Protein AF-A0A3D3P0M6-F1 (afdb_monomer)

Sequence (322 aa):
GTPGLEESIGSYTEEYLEEKTPKQLKDHYYSFPGIDSRDMATRALLRIAIIGVFEEVIESSDPEKEASQIRDGKAMIETLFQELQRDFKPKDLSNFILVRVGDFIRKTTQPQAAEVYYKEALSRSDQSHMFAAIFGLADVYAKGTSTQKSEAIKLLKRVSDDSDDSGEREEALYLTASIHADNNAYDAAIATAKEYLETDGFRRYAVPCRMLLAASHDKAGRVDDALTAYQQVWISSMGTIRFSSPAMKRWMEILWKRGGTTKGKSDQQYAYEGGYKYLKMTSQAVKKATTNEKEMWDEVFQLTESYEANSDIAKVVEPEEE

Solvent-accessible surface area (backbone atoms only — not comparable to full-atom values): 17195 Å² total; per-residue (Å²): 133,62,68,72,57,57,54,51,52,50,57,52,50,56,62,52,49,76,83,42,51,74,70,55,50,45,60,46,60,78,63,43,83,90,65,58,92,82,44,50,47,64,55,50,49,50,53,51,52,49,39,50,54,36,51,50,54,41,72,73,45,52,73,88,82,36,49,66,60,42,50,52,29,51,53,49,40,52,50,51,53,51,46,50,63,73,76,46,56,70,92,49,48,50,42,66,54,22,36,54,52,19,58,54,33,49,72,49,98,55,28,71,71,16,46,64,25,22,51,55,36,65,71,46,87,64,64,65,60,37,65,61,20,40,54,53,40,25,59,48,18,56,76,51,52,74,68,37,34,54,49,21,42,54,47,29,48,48,36,51,75,71,49,89,48,66,68,57,27,47,51,26,44,53,50,40,17,49,46,25,44,77,66,70,36,25,69,57,11,35,53,38,22,47,52,48,70,70,38,84,92,56,58,95,53,46,67,61,30,41,50,50,29,14,53,22,28,44,76,66,68,36,58,69,60,14,43,54,33,18,48,50,39,25,69,78,30,50,84,44,45,81,54,14,25,58,24,44,42,52,36,29,52,51,31,44,72,64,59,50,74,48,98,92,34,45,15,47,50,49,23,32,55,47,40,51,51,49,53,65,75,28,57,72,47,50,76,75,44,53,72,70,30,36,53,43,43,48,52,33,50,53,51,27,54,59,44,52,71,37,89,91,36,84,71,87,78,79,77,82,87,127

pLDDT: mean 94.46, std 7.46, range [34.44, 98.75]

Secondary structure (DSSP, 8-state):
--HHHHHHHHHHHHHHHTTS-HHHHHHHHHT-TT--TT-HHHHHHHHHHHHHHHHHHHHHS-TTT-HHHHHHHHHHHHHHHHHHHHH--GGGS-HHHHHHHHHHHTTSS-GGGGHHHHHHHHTSS--TTHHHHHHHHHHHHHTS-HHHHHHHHHHHHHHHHH---HHHHHHHHHHHHHHHHHTT-HHHHHHHHHHHHHSTT--TTHHHHHHHHHHHHHHTT-HHHHHHHHHHHHHHTTT-HHHHHHHHHHHHHHHHHH--EETTEEHHHHHHHHHHHHHHHHTTTGGGS-HHHHHHHHHHHHHHHHHHTSTTSPPP-PPP--

Foldseek 3Di:
DPVVLLVVLLVVLVVCVVPDDLVVLVVCLCCPPPDDPPLLASSLSSLVSSLVVLVVQLVPDDCVPCVVSNVVSVVSNVVSLVCCVVPDDLLSYALVSLLVSLVVCCPDPRNLVSQRSLVSSCVDPPCVCVLSSLVSQLSSLLPHDPVSLVVNLVSLVCQLVPPPDPVSVLVSLLSNLVSCVSVLVLVSNLVSLVVQCPDPPRDPCVLVSLQSNLVSCVSVVVLVSNLVSLVCNLVVPLLPLVRNLVSLLVSLVSLCVVQPDDPRHTSLQVSLVSLVVSCVVNVVSLVPDDPVSVVSNVSSVVVSVVSCPDPVYDDDDDDPDD

Structure (mmCIF, N/CA/C/O backbone):
data_AF-A0A3D3P0M6-F1
#
_entry.id   AF-A0A3D3P0M6-F1
#
loop_
_atom_site.group_PDB
_atom_site.id
_atom_site.type_symbol
_atom_site.label_atom_id
_atom_site.label_alt_id
_atom_site.label_comp_id
_atom_site.label_asym_id
_atom_site.label_entity_id
_atom_site.label_seq_id
_atom_site.pdbx_PDB_ins_code
_atom_site.Cartn_x
_atom_site.Cartn_y
_atom_site.Cartn_z
_atom_site.occupancy
_atom_site.B_iso_or_equiv
_atom_site.auth_seq_id
_atom_site.auth_comp_id
_atom_site.auth_asym_id
_atom_site.auth_atom_id
_atom_site.pdbx_PDB_model_num
ATOM 1 N N . GLY A 1 1 ? 16.496 -13.522 -18.827 1.00 50.09 1 GLY A N 1
ATOM 2 C CA . GLY A 1 1 ? 17.200 -12.259 -19.178 1.00 50.09 1 GLY A CA 1
ATOM 3 C C . GLY A 1 1 ? 18.610 -12.527 -19.696 1.00 50.09 1 GLY A C 1
ATOM 4 O O . GLY A 1 1 ? 19.001 -13.687 -19.759 1.00 50.09 1 GLY A O 1
ATOM 5 N N . THR A 1 2 ? 19.372 -11.485 -20.046 1.00 59.12 2 THR A N 1
ATOM 6 C CA . THR A 1 2 ? 20.814 -11.545 -20.394 1.00 59.12 2 THR A CA 1
ATOM 7 C C . THR A 1 2 ? 21.630 -10.732 -19.376 1.00 59.12 2 THR A C 1
ATOM 9 O O . THR A 1 2 ? 22.046 -9.621 -19.701 1.00 59.12 2 THR A O 1
ATOM 12 N N . PRO A 1 3 ? 21.860 -11.245 -18.149 1.00 60.34 3 PRO A N 1
ATOM 13 C CA . PRO A 1 3 ? 22.430 -10.463 -17.043 1.00 60.34 3 PRO A CA 1
ATOM 14 C C . PRO A 1 3 ? 23.763 -9.772 -17.370 1.00 60.34 3 PRO A C 1
ATOM 16 O O . PRO A 1 3 ? 23.955 -8.613 -17.027 1.00 60.34 3 PRO A O 1
ATOM 19 N N . GLY A 1 4 ? 24.648 -10.431 -18.128 1.00 72.44 4 GLY A N 1
ATOM 20 C CA . GLY A 1 4 ? 25.935 -9.837 -18.517 1.00 72.44 4 GLY A CA 1
ATOM 21 C C . GLY A 1 4 ? 25.820 -8.631 -19.460 1.00 72.44 4 GLY A C 1
ATOM 22 O O . GLY A 1 4 ? 26.711 -7.787 -19.488 1.00 72.44 4 GLY A O 1
ATOM 23 N N . LEU A 1 5 ? 24.724 -8.518 -20.220 1.00 78.38 5 LEU A N 1
ATOM 24 C CA . LEU A 1 5 ? 24.473 -7.351 -21.070 1.00 78.38 5 LEU A CA 1
ATOM 25 C C . LEU A 1 5 ? 23.983 -6.157 -20.243 1.00 78.38 5 LEU A C 1
ATOM 27 O O . LEU A 1 5 ? 24.392 -5.033 -20.508 1.00 78.38 5 LEU A O 1
ATOM 31 N N . GLU A 1 6 ? 23.132 -6.398 -19.244 1.00 76.81 6 GLU A N 1
ATOM 32 C CA . GLU A 1 6 ? 22.632 -5.354 -18.339 1.00 76.81 6 GLU A CA 1
ATOM 33 C C . GLU A 1 6 ? 23.780 -4.732 -17.534 1.00 76.81 6 GLU A C 1
ATOM 35 O O . GLU A 1 6 ? 23.908 -3.510 -17.506 1.00 76.81 6 GLU A O 1
ATOM 40 N N . GLU A 1 7 ? 24.666 -5.564 -16.980 1.00 80.38 7 GLU A N 1
ATOM 41 C CA . GLU A 1 7 ? 25.868 -5.117 -16.264 1.00 80.38 7 GLU A CA 1
ATOM 42 C C . GLU A 1 7 ? 26.803 -4.299 -17.169 1.00 80.38 7 GLU A C 1
ATOM 44 O O . GLU A 1 7 ? 27.218 -3.201 -16.806 1.00 80.38 7 GLU A O 1
ATOM 49 N N . SER A 1 8 ? 27.054 -4.778 -18.393 1.00 86.75 8 SER A N 1
ATOM 50 C CA . SER A 1 8 ? 27.912 -4.069 -19.356 1.00 86.75 8 SER A CA 1
ATOM 51 C C . SER A 1 8 ? 27.343 -2.703 -19.757 1.00 86.75 8 SER A C 1
ATOM 53 O O . SER A 1 8 ? 28.092 -1.736 -19.889 1.00 86.75 8 SER A O 1
ATOM 55 N N . ILE A 1 9 ? 26.021 -2.609 -19.954 1.00 89.38 9 ILE A N 1
ATOM 56 C CA . ILE A 1 9 ? 25.351 -1.331 -20.234 1.00 89.38 9 ILE A CA 1
ATOM 57 C C . ILE A 1 9 ? 25.470 -0.402 -19.023 1.00 89.38 9 ILE A C 1
ATOM 59 O O . ILE A 1 9 ? 25.700 0.790 -19.213 1.00 89.38 9 ILE A O 1
ATOM 63 N N . GLY A 1 10 ? 25.337 -0.924 -17.800 1.00 88.38 10 GLY A N 1
ATOM 64 C CA . GLY A 1 10 ? 25.515 -0.158 -16.565 1.00 88.38 10 GLY A CA 1
ATOM 65 C C . GLY A 1 10 ? 26.896 0.488 -16.485 1.00 88.38 10 GLY A C 1
ATOM 66 O O . GLY A 1 10 ? 26.991 1.712 -16.468 1.00 88.38 10 GLY A O 1
ATOM 67 N N . SER A 1 11 ? 27.964 -0.312 -16.562 1.00 90.69 11 SER A N 1
ATOM 68 C CA . SER A 1 11 ? 29.340 0.204 -16.495 1.00 90.69 11 SER A CA 1
ATOM 69 C C . SER A 1 11 ? 29.655 1.205 -17.610 1.00 90.69 11 SER A C 1
ATOM 71 O O . SER A 1 11 ? 30.267 2.237 -17.355 1.00 90.69 11 SER A O 1
ATOM 73 N N . TYR A 1 12 ? 29.192 0.948 -18.840 1.00 93.62 12 TYR A N 1
ATOM 74 C CA . TYR A 1 12 ? 29.363 1.906 -19.936 1.00 93.62 12 TYR A CA 1
ATOM 75 C C . TYR A 1 12 ? 28.600 3.214 -19.683 1.00 93.62 12 TYR A C 1
ATOM 77 O O . TYR A 1 12 ? 29.086 4.291 -20.019 1.00 93.62 12 TYR A O 1
ATOM 85 N N . THR A 1 13 ? 27.399 3.129 -19.100 1.00 94.56 13 THR A N 1
ATOM 86 C CA . THR A 1 13 ? 26.588 4.303 -18.754 1.00 94.56 13 THR A CA 1
ATOM 87 C C . THR A 1 13 ? 27.324 5.190 -17.756 1.00 94.56 13 THR A C 1
ATOM 89 O O . THR A 1 13 ? 27.396 6.397 -17.973 1.00 94.56 13 THR A O 1
ATOM 92 N N . GLU A 1 14 ? 27.885 4.595 -16.703 1.00 93.56 14 GLU A N 1
ATOM 93 C CA . GLU A 1 14 ? 28.657 5.307 -15.680 1.00 93.56 14 GLU A CA 1
ATOM 94 C C . GLU A 1 14 ? 29.867 6.018 -16.297 1.00 93.56 14 GLU A C 1
ATOM 96 O O . GLU A 1 14 ? 29.987 7.235 -16.166 1.00 93.56 14 GLU A O 1
ATOM 101 N N . GLU A 1 15 ? 30.696 5.295 -17.059 1.00 95.50 15 GLU A N 1
ATOM 102 C CA . GLU A 1 15 ? 31.884 5.860 -17.719 1.00 95.50 15 GLU A CA 1
ATOM 103 C C . GLU A 1 15 ? 31.512 6.987 -18.699 1.00 95.50 15 GLU A C 1
ATOM 105 O O . GLU A 1 15 ? 32.140 8.045 -18.729 1.00 95.50 15 GLU A O 1
ATOM 110 N N . TYR A 1 16 ? 30.441 6.813 -19.480 1.00 95.31 16 TYR A N 1
ATOM 111 C CA . TYR A 1 16 ? 29.980 7.837 -20.420 1.00 95.31 16 TYR A CA 1
ATOM 112 C C . TYR A 1 16 ? 29.545 9.128 -19.708 1.00 95.31 16 TYR A C 1
ATOM 114 O O . TYR A 1 16 ? 29.764 10.231 -20.222 1.00 95.31 16 TYR A O 1
ATOM 122 N N . LEU A 1 17 ? 28.913 9.007 -18.539 1.00 96.25 17 LEU A N 1
ATOM 123 C CA . LEU A 1 17 ? 28.396 10.138 -17.771 1.00 96.25 17 LEU A CA 1
ATOM 124 C C . LEU A 1 17 ? 29.477 10.907 -16.998 1.00 96.25 17 LEU A C 1
ATOM 126 O O . LEU A 1 17 ? 29.201 12.024 -16.564 1.00 96.25 17 LEU A O 1
ATOM 130 N N . GLU A 1 18 ? 30.711 10.398 -16.903 1.00 94.62 18 GLU A N 1
ATOM 131 C CA . GLU A 1 18 ? 31.838 11.163 -16.343 1.00 94.62 18 GLU A CA 1
ATOM 132 C C . GLU A 1 18 ? 32.120 12.446 -17.143 1.00 94.62 18 GLU A C 1
ATOM 134 O O . GLU A 1 18 ? 32.505 13.475 -16.585 1.00 94.62 18 GLU A O 1
ATOM 139 N N . GLU A 1 19 ? 31.891 12.414 -18.461 1.00 95.38 19 GLU A N 1
ATOM 140 C CA . GLU A 1 19 ? 32.164 13.545 -19.353 1.00 95.38 19 GLU A CA 1
ATOM 141 C C . GLU A 1 19 ? 30.931 14.121 -20.058 1.00 95.38 19 GLU A C 1
ATOM 143 O O . GLU A 1 19 ? 31.038 15.134 -20.765 1.00 95.38 19 GLU A O 1
ATOM 148 N N . LYS A 1 20 ? 29.785 13.442 -19.986 1.00 96.81 20 LYS A N 1
ATOM 149 C CA . LYS A 1 20 ? 28.603 13.750 -20.800 1.00 96.81 20 LYS A CA 1
ATOM 150 C C . LYS A 1 20 ? 27.355 13.849 -19.938 1.00 96.81 20 LYS A C 1
ATOM 152 O O . LYS A 1 20 ? 27.264 13.327 -18.839 1.00 96.81 20 LYS A O 1
ATOM 157 N N . THR A 1 21 ? 26.349 14.526 -20.473 1.00 94.19 21 THR A N 1
ATOM 158 C CA . THR A 1 21 ? 25.063 14.708 -19.793 1.00 94.19 21 THR A CA 1
ATOM 159 C C . THR A 1 21 ? 24.107 13.534 -20.048 1.00 94.19 21 THR A C 1
ATOM 161 O O . THR A 1 21 ? 24.166 12.921 -21.120 1.00 94.19 21 THR A O 1
ATOM 164 N N . PRO A 1 22 ? 23.119 13.291 -19.163 1.00 94.31 22 PRO A N 1
ATOM 165 C CA . PRO A 1 22 ? 22.048 12.312 -19.394 1.00 94.31 22 PRO A CA 1
ATOM 166 C C . PRO A 1 22 ? 21.304 12.492 -20.726 1.00 94.31 22 PRO A C 1
ATOM 168 O O . PRO A 1 22 ? 20.895 11.528 -21.373 1.00 94.31 22 PRO A O 1
ATOM 171 N N . LYS A 1 23 ? 21.157 13.740 -21.189 1.00 92.94 23 LYS A N 1
ATOM 172 C CA . LYS A 1 23 ? 20.545 14.035 -22.489 1.00 92.94 23 LYS A CA 1
ATOM 173 C C . LYS A 1 23 ? 21.430 13.588 -23.658 1.00 92.94 23 LYS A C 1
ATOM 175 O O . LYS A 1 23 ? 20.913 13.042 -24.625 1.00 92.94 23 LYS A O 1
ATOM 180 N N . GLN A 1 24 ? 22.747 13.775 -23.559 1.00 95.62 24 GLN A N 1
ATOM 181 C CA . GLN A 1 24 ? 23.691 13.277 -24.566 1.00 95.62 24 GLN A CA 1
ATOM 182 C C . GLN A 1 24 ? 23.751 11.747 -24.573 1.00 95.62 24 GLN A C 1
ATOM 184 O O . GLN A 1 24 ? 23.793 11.157 -25.650 1.00 95.62 24 GLN A O 1
ATOM 189 N N . LEU A 1 25 ? 23.675 11.110 -23.399 1.00 96.38 25 LEU A N 1
ATOM 190 C CA . LEU A 1 25 ? 23.570 9.654 -23.290 1.00 96.38 25 LEU A CA 1
ATOM 191 C C . LEU A 1 25 ? 22.330 9.136 -24.025 1.00 96.38 25 LEU A C 1
ATOM 193 O O . LEU A 1 25 ? 22.435 8.182 -24.792 1.00 96.38 25 LEU A O 1
ATOM 197 N N . LYS A 1 26 ? 21.172 9.794 -23.854 1.00 94.88 26 LYS A N 1
ATOM 198 C CA . LYS A 1 26 ? 19.961 9.465 -24.616 1.00 94.88 26 LYS A CA 1
ATOM 199 C C . LYS A 1 26 ? 20.255 9.475 -26.116 1.00 94.88 26 LYS A C 1
ATOM 201 O O . LYS A 1 26 ? 20.077 8.455 -26.771 1.00 94.88 26 LYS A O 1
ATOM 206 N N . ASP A 1 27 ? 20.734 10.586 -26.665 1.00 94.62 27 ASP A N 1
ATOM 207 C CA . ASP A 1 27 ? 20.985 10.694 -28.110 1.00 94.62 27 ASP A CA 1
ATOM 208 C C . ASP A 1 27 ? 21.985 9.626 -28.603 1.00 94.62 27 ASP A C 1
ATOM 210 O O . ASP A 1 27 ? 21.793 9.007 -29.659 1.00 94.62 27 ASP A O 1
ATOM 214 N N . HIS A 1 28 ? 23.007 9.342 -27.792 1.00 95.31 28 HIS A N 1
ATOM 215 C CA . HIS A 1 28 ? 23.994 8.302 -28.057 1.00 95.31 28 HIS A CA 1
ATOM 216 C C . HIS A 1 28 ? 23.372 6.897 -28.098 1.00 95.31 28 HIS A C 1
ATOM 218 O O . HIS A 1 28 ? 23.559 6.169 -29.070 1.00 95.31 28 HIS A O 1
ATOM 224 N N . TYR A 1 29 ? 22.556 6.529 -27.111 1.00 95.38 29 TYR A N 1
ATOM 225 C CA . TYR A 1 29 ? 21.895 5.220 -27.033 1.00 95.38 29 TYR A CA 1
ATOM 226 C C . TYR A 1 29 ? 20.806 5.014 -28.095 1.00 95.38 29 TYR A C 1
ATOM 228 O O . TYR A 1 29 ? 20.498 3.877 -28.465 1.00 95.38 29 TYR A O 1
ATOM 236 N N . TYR A 1 30 ? 20.230 6.085 -28.649 1.00 92.44 30 TYR A N 1
ATOM 237 C CA . TYR A 1 30 ? 19.272 5.968 -29.760 1.00 92.44 30 TYR A CA 1
ATOM 238 C C . TYR A 1 30 ? 19.946 5.589 -31.073 1.00 92.44 30 TYR A C 1
ATOM 240 O O . TYR A 1 30 ? 19.311 4.951 -31.914 1.00 92.44 30 TYR A O 1
ATOM 248 N N . SER A 1 31 ? 21.216 5.952 -31.219 1.00 89.62 31 SER A N 1
ATOM 249 C CA . SER A 1 31 ? 22.031 5.737 -32.411 1.00 89.62 31 SER A CA 1
ATOM 250 C C . SER A 1 31 ? 23.254 4.857 -32.132 1.00 89.62 31 SER A C 1
ATOM 252 O O . SER A 1 31 ? 24.231 4.908 -32.880 1.00 89.62 31 SER A O 1
ATOM 254 N N . PHE A 1 32 ? 23.198 4.053 -31.061 1.00 91.06 32 PHE A N 1
ATOM 255 C CA . PHE A 1 32 ? 24.355 3.328 -30.548 1.00 91.06 32 PHE A CA 1
ATOM 256 C C . PHE A 1 32 ? 24.979 2.442 -31.640 1.00 91.06 32 PHE A C 1
ATOM 258 O O . PHE A 1 32 ? 24.282 1.586 -32.206 1.00 91.06 32 PHE A O 1
ATOM 265 N N . PRO A 1 33 ? 26.268 2.638 -31.974 1.00 87.12 33 PRO A N 1
ATOM 266 C CA . PRO A 1 33 ? 26.902 1.907 -33.060 1.00 87.12 33 PRO A CA 1
ATOM 267 C C . PRO A 1 33 ? 26.885 0.394 -32.826 1.00 87.12 33 PRO A C 1
ATOM 269 O O . PRO A 1 33 ? 27.176 -0.086 -31.736 1.00 87.12 33 PRO A O 1
ATOM 272 N N . GLY A 1 34 ? 26.586 -0.371 -33.877 1.00 85.50 34 GLY A N 1
ATOM 273 C CA . GLY A 1 34 ? 26.678 -1.834 -33.846 1.00 85.50 34 GLY A CA 1
ATOM 274 C C . GLY A 1 34 ? 25.435 -2.572 -33.340 1.00 85.50 34 GLY A C 1
ATOM 275 O O . GLY A 1 34 ? 25.432 -3.799 -33.376 1.00 85.50 34 GLY A O 1
ATOM 276 N N . ILE A 1 35 ? 24.367 -1.871 -32.943 1.00 88.00 35 ILE A N 1
ATOM 277 C CA . ILE A 1 35 ? 23.086 -2.506 -32.595 1.00 88.00 35 ILE A CA 1
ATOM 278 C C . ILE A 1 35 ? 22.173 -2.550 -33.823 1.00 88.00 35 ILE A C 1
ATOM 280 O O . ILE A 1 35 ? 21.841 -1.520 -34.413 1.00 88.00 35 ILE A O 1
ATOM 284 N N . ASP A 1 36 ? 21.744 -3.755 -34.209 1.00 86.44 36 ASP A N 1
ATOM 285 C CA . ASP A 1 36 ? 20.788 -3.942 -35.304 1.00 86.44 36 ASP A CA 1
ATOM 286 C C . ASP A 1 36 ? 19.435 -3.312 -34.932 1.00 86.44 36 ASP A C 1
ATOM 288 O O . ASP A 1 36 ? 18.894 -3.530 -33.850 1.00 86.44 36 ASP A O 1
ATOM 292 N N . SER A 1 37 ? 18.836 -2.566 -35.862 1.00 85.12 37 SER A N 1
ATOM 293 C CA . SER A 1 37 ? 17.486 -2.003 -35.716 1.00 85.12 37 SER A CA 1
ATOM 294 C C . SER A 1 37 ? 16.405 -3.035 -35.349 1.00 85.12 37 SER A C 1
ATOM 296 O O . SER A 1 37 ? 15.388 -2.675 -34.753 1.00 85.12 37 SER A O 1
ATOM 298 N N . ARG A 1 38 ? 16.620 -4.310 -35.689 1.00 87.62 38 ARG A N 1
ATOM 299 C CA . ARG A 1 38 ? 15.737 -5.447 -35.404 1.00 87.62 38 ARG A CA 1
ATOM 300 C C . ARG A 1 38 ? 15.978 -6.065 -34.028 1.00 87.62 38 ARG A C 1
ATOM 302 O O . ARG A 1 38 ? 15.142 -6.851 -33.587 1.00 87.62 38 ARG A O 1
ATOM 309 N N . ASP A 1 39 ? 17.071 -5.718 -33.351 1.00 89.12 39 ASP A N 1
ATOM 310 C CA . ASP A 1 39 ? 17.344 -6.157 -31.984 1.00 89.12 39 ASP A CA 1
ATOM 311 C C . ASP A 1 39 ? 16.515 -5.332 -30.989 1.00 89.12 39 ASP A C 1
ATOM 313 O O . ASP A 1 39 ? 16.970 -4.371 -30.364 1.00 89.12 39 ASP A O 1
ATOM 317 N N . MET A 1 40 ? 15.235 -5.689 -30.895 1.00 90.56 40 MET A N 1
ATOM 318 C CA . MET A 1 40 ? 14.269 -4.991 -30.050 1.00 90.56 40 MET A CA 1
ATOM 319 C C . MET A 1 40 ? 14.608 -5.114 -28.562 1.00 90.56 40 MET A C 1
ATOM 321 O O . MET A 1 40 ? 14.413 -4.155 -27.819 1.00 90.56 40 MET A O 1
ATOM 325 N N . ALA A 1 41 ? 15.163 -6.250 -28.136 1.00 87.25 41 ALA A N 1
ATOM 326 C CA . ALA A 1 41 ? 15.495 -6.494 -26.738 1.00 87.25 41 ALA A CA 1
ATOM 327 C C . ALA A 1 41 ? 16.621 -5.562 -26.264 1.00 87.25 41 ALA A C 1
ATOM 329 O O . ALA A 1 41 ? 16.439 -4.828 -25.291 1.00 87.25 41 ALA A O 1
ATOM 330 N N . THR A 1 42 ? 17.744 -5.513 -26.990 1.00 89.12 42 THR A N 1
ATOM 331 C CA . THR A 1 42 ? 18.871 -4.631 -26.643 1.00 89.12 42 THR A CA 1
ATOM 332 C C . THR A 1 42 ? 18.463 -3.164 -26.738 1.00 89.12 42 THR A C 1
ATOM 334 O O . THR A 1 42 ? 18.779 -2.356 -25.863 1.00 89.12 42 THR A O 1
ATOM 337 N N . ARG A 1 43 ? 17.686 -2.800 -27.766 1.00 92.62 43 ARG A N 1
ATOM 338 C CA . ARG A 1 43 ? 17.179 -1.432 -27.905 1.00 92.62 43 ARG A CA 1
ATOM 339 C C . ARG A 1 43 ? 16.303 -1.037 -26.718 1.00 92.62 43 ARG A C 1
ATOM 341 O O . ARG A 1 43 ? 16.496 0.067 -26.218 1.00 92.62 43 ARG A O 1
ATOM 348 N N . ALA A 1 44 ? 15.389 -1.892 -26.260 1.00 94.12 44 ALA A N 1
ATOM 349 C CA . ALA A 1 44 ? 14.549 -1.613 -25.095 1.00 94.12 44 ALA A CA 1
ATOM 350 C C . ALA A 1 44 ? 15.375 -1.480 -23.807 1.00 94.12 44 ALA A C 1
ATOM 352 O O . ALA A 1 44 ? 15.144 -0.550 -23.033 1.00 94.12 44 ALA A O 1
ATOM 353 N N . LEU A 1 45 ? 16.378 -2.345 -23.614 1.00 91.94 45 LEU A N 1
ATOM 354 C CA . LEU A 1 45 ? 17.300 -2.270 -22.476 1.00 91.94 45 LEU A CA 1
ATOM 355 C C . LEU A 1 45 ? 18.021 -0.920 -22.409 1.00 91.94 45 LEU A C 1
ATOM 357 O O . LEU A 1 45 ? 18.048 -0.302 -21.349 1.00 91.94 45 LEU A O 1
ATOM 361 N N . LEU A 1 46 ? 18.506 -0.398 -23.539 1.00 94.44 46 LEU A N 1
ATOM 362 C CA . LEU A 1 46 ? 19.121 0.933 -23.571 1.00 94.44 46 LEU A CA 1
ATOM 363 C C . LEU A 1 46 ? 18.150 2.054 -23.165 1.00 94.44 46 LEU A C 1
ATOM 365 O O . LEU A 1 46 ? 18.569 3.026 -22.544 1.00 94.44 46 LEU A O 1
ATOM 369 N N . ARG A 1 47 ? 16.847 1.940 -23.469 1.00 95.56 47 ARG A N 1
ATOM 370 C CA . ARG A 1 47 ? 15.850 2.940 -23.024 1.00 95.56 47 ARG A CA 1
ATOM 371 C C . ARG A 1 47 ? 15.653 2.871 -21.516 1.00 95.56 47 ARG A C 1
ATOM 373 O O . ARG A 1 47 ? 15.561 3.910 -20.873 1.00 95.56 47 ARG A O 1
ATOM 380 N N . ILE A 1 48 ? 15.638 1.663 -20.959 1.00 95.38 48 ILE A N 1
ATOM 381 C CA . ILE A 1 48 ? 15.544 1.449 -19.513 1.00 95.38 48 ILE A CA 1
ATOM 382 C C . ILE A 1 48 ? 16.791 1.958 -18.786 1.00 95.38 48 ILE A C 1
ATOM 384 O O . ILE A 1 48 ? 16.647 2.579 -17.739 1.00 95.38 48 ILE A O 1
ATOM 388 N N . ALA A 1 49 ? 17.983 1.798 -19.364 1.00 95.19 49 ALA A N 1
ATOM 389 C CA . ALA A 1 49 ? 19.204 2.383 -18.815 1.00 95.19 49 ALA A CA 1
ATOM 390 C C . ALA A 1 49 ? 19.115 3.918 -18.735 1.00 95.19 49 ALA A C 1
ATOM 392 O O . ALA A 1 49 ? 19.398 4.494 -17.689 1.00 95.19 49 ALA A O 1
ATOM 393 N N . ILE A 1 50 ? 18.622 4.585 -19.789 1.00 97.12 50 ILE A N 1
ATOM 394 C CA . ILE A 1 50 ? 18.406 6.044 -19.761 1.00 97.12 50 ILE A CA 1
ATOM 395 C C . ILE A 1 50 ? 17.385 6.425 -18.680 1.00 97.12 50 ILE A C 1
ATOM 397 O O . ILE A 1 50 ? 17.589 7.408 -17.974 1.00 97.12 50 ILE A O 1
ATOM 401 N N . ILE A 1 51 ? 16.292 5.664 -18.539 1.00 97.25 51 ILE A N 1
ATOM 402 C CA . ILE A 1 51 ? 15.301 5.899 -17.479 1.00 97.25 51 ILE A CA 1
ATOM 403 C C . ILE A 1 51 ? 15.972 5.832 -16.102 1.00 97.25 51 ILE A C 1
ATOM 405 O O . ILE A 1 51 ? 15.773 6.750 -15.313 1.00 97.25 51 ILE A O 1
ATOM 409 N N . GLY A 1 52 ? 16.788 4.804 -15.846 1.00 95.88 52 GLY A N 1
ATOM 410 C CA . GLY A 1 52 ? 17.524 4.649 -14.587 1.00 95.88 52 GLY A CA 1
ATOM 411 C C . GLY A 1 52 ? 18.394 5.862 -14.253 1.00 95.88 52 GLY A C 1
ATOM 412 O O . GLY A 1 52 ? 18.341 6.360 -13.135 1.00 95.88 52 GLY A O 1
ATOM 413 N N . VAL A 1 53 ? 19.093 6.422 -15.244 1.00 96.88 53 VAL A N 1
ATOM 414 C CA . VAL A 1 53 ? 19.900 7.643 -15.062 1.00 96.88 53 VAL A CA 1
ATOM 415 C C . VAL A 1 53 ? 19.040 8.836 -14.643 1.00 96.88 53 VAL A C 1
ATOM 417 O O . VAL A 1 53 ? 19.408 9.584 -13.743 1.00 96.88 53 VAL A O 1
ATOM 420 N N . PHE A 1 54 ? 17.879 9.046 -15.270 1.00 97.12 54 PHE A N 1
ATOM 421 C CA . PHE A 1 54 ? 16.996 10.145 -14.864 1.00 97.12 54 PHE A CA 1
ATOM 422 C C . PHE A 1 54 ? 16.322 9.896 -13.508 1.00 97.12 54 PHE A C 1
ATOM 424 O O . PHE A 1 54 ? 16.035 10.862 -12.802 1.00 97.12 54 PHE A O 1
ATOM 431 N N . GLU A 1 55 ? 16.076 8.638 -13.132 1.00 96.44 55 GLU A N 1
ATOM 432 C CA . GLU A 1 55 ? 15.603 8.276 -11.790 1.00 96.44 55 GLU A CA 1
ATOM 433 C C . GLU A 1 55 ? 16.650 8.645 -10.730 1.00 96.44 55 GLU A C 1
ATOM 435 O O . GLU A 1 55 ? 16.309 9.331 -9.768 1.00 96.44 55 GLU A O 1
ATOM 440 N N . GLU A 1 56 ? 17.920 8.304 -10.955 1.00 95.56 56 GLU A N 1
ATOM 441 C CA . GLU A 1 56 ? 19.035 8.655 -10.068 1.00 95.56 56 GLU A CA 1
ATOM 442 C C . GLU A 1 56 ? 19.244 10.172 -9.971 1.00 95.56 56 GLU A C 1
ATOM 444 O O . GLU A 1 56 ? 19.439 10.719 -8.883 1.00 95.56 56 GLU A O 1
ATOM 449 N N . VAL A 1 57 ? 19.121 10.889 -11.093 1.00 93.88 57 VAL A N 1
ATOM 450 C CA . VAL A 1 57 ? 19.153 12.357 -11.098 1.00 93.88 57 VAL A CA 1
ATOM 451 C C . VAL A 1 57 ? 18.054 12.931 -10.203 1.00 93.88 57 VAL A C 1
ATOM 453 O O . VAL A 1 57 ? 18.307 13.878 -9.465 1.00 93.88 57 VAL A O 1
ATOM 456 N N . ILE A 1 58 ? 16.836 12.384 -10.245 1.00 96.31 58 ILE A N 1
ATOM 457 C CA . ILE A 1 58 ? 15.736 12.848 -9.388 1.00 96.31 58 ILE A CA 1
ATOM 458 C C . ILE A 1 58 ? 16.004 12.512 -7.920 1.00 96.31 58 ILE A C 1
ATOM 460 O O . ILE A 1 58 ? 15.746 13.355 -7.064 1.00 96.31 58 ILE A O 1
ATOM 464 N N . GLU A 1 59 ? 16.482 11.302 -7.629 1.00 96.00 59 GLU A N 1
ATOM 465 C CA . GLU A 1 59 ? 16.745 10.833 -6.265 1.00 96.00 59 GLU A CA 1
ATOM 466 C C . GLU A 1 59 ? 17.863 11.629 -5.577 1.00 96.00 59 GLU A C 1
ATOM 468 O O . GLU A 1 59 ? 17.762 11.932 -4.390 1.00 96.00 59 GLU A O 1
ATOM 473 N N . SER A 1 60 ? 18.891 12.021 -6.331 1.00 94.31 60 SER A N 1
ATOM 474 C CA . SER A 1 60 ? 20.024 12.815 -5.838 1.00 94.31 60 SER A CA 1
ATOM 475 C C . SER A 1 60 ? 19.770 14.329 -5.780 1.00 94.31 60 SER A C 1
ATOM 477 O O . SER A 1 60 ? 20.557 15.046 -5.162 1.00 94.31 60 SER A O 1
ATOM 479 N N . SER A 1 61 ? 18.685 14.822 -6.388 1.00 94.81 61 SER A N 1
ATOM 480 C CA . SER A 1 61 ? 18.346 16.253 -6.426 1.00 94.81 61 SER A CA 1
ATOM 481 C C . SER A 1 61 ? 17.704 16.744 -5.122 1.00 94.81 61 SER A C 1
ATOM 483 O O . SER A 1 61 ? 16.847 16.077 -4.543 1.00 94.81 61 SER A O 1
ATOM 485 N N . ASP A 1 62 ? 18.017 17.976 -4.712 1.00 95.12 62 ASP A N 1
ATOM 486 C CA . ASP A 1 62 ? 17.337 18.683 -3.620 1.00 95.12 62 ASP A CA 1
ATOM 487 C C . ASP A 1 62 ? 15.968 19.223 -4.102 1.00 95.12 62 ASP A C 1
ATOM 489 O O . ASP A 1 62 ? 15.925 20.110 -4.963 1.00 95.12 62 ASP A O 1
ATOM 493 N N . PRO A 1 63 ? 14.826 18.757 -3.553 1.00 92.56 63 PRO A N 1
ATOM 494 C CA . PRO A 1 63 ? 13.500 19.181 -4.007 1.00 92.56 63 PRO A CA 1
ATOM 495 C C . PRO A 1 63 ? 13.225 20.684 -3.906 1.00 92.56 63 PRO A C 1
ATOM 497 O O . PRO A 1 63 ? 12.413 21.201 -4.678 1.00 92.56 63 PRO A O 1
ATOM 500 N N . GLU A 1 64 ? 13.877 21.390 -2.979 1.00 92.38 64 GLU A N 1
ATOM 501 C CA . GLU A 1 64 ? 13.679 22.827 -2.772 1.00 92.38 64 GLU A CA 1
ATOM 502 C C . GLU A 1 64 ? 14.543 23.665 -3.718 1.00 92.38 64 GLU A C 1
ATOM 504 O O . GLU A 1 64 ? 14.118 24.734 -4.165 1.00 92.38 64 GLU A O 1
ATOM 509 N N . LYS A 1 65 ? 15.743 23.180 -4.053 1.00 95.38 65 LYS A N 1
ATOM 510 C CA . LYS A 1 65 ? 16.710 23.923 -4.877 1.00 95.38 65 LYS A CA 1
ATOM 511 C C . LYS A 1 65 ? 16.656 23.554 -6.356 1.00 95.38 65 LYS A C 1
ATOM 513 O O . LYS A 1 65 ? 16.881 24.407 -7.211 1.00 95.38 65 LYS A O 1
ATOM 518 N N . GLU A 1 66 ? 16.319 22.308 -6.666 1.00 96.00 66 GLU A N 1
ATOM 519 C CA . GLU A 1 66 ? 16.467 21.705 -7.996 1.00 96.00 66 GLU A CA 1
ATOM 520 C C . GLU A 1 66 ? 15.118 21.264 -8.582 1.00 96.00 66 GLU A C 1
ATOM 522 O O . GLU A 1 66 ? 15.023 20.382 -9.438 1.00 96.00 66 GLU A O 1
ATOM 527 N N . ALA A 1 67 ? 14.038 21.943 -8.183 1.00 95.25 67 ALA A N 1
ATOM 528 C CA . ALA A 1 67 ? 12.679 21.637 -8.622 1.00 95.25 67 ALA A CA 1
ATOM 529 C C . ALA A 1 67 ? 12.520 21.589 -10.156 1.00 95.25 67 ALA A C 1
ATOM 531 O O . ALA A 1 67 ? 11.718 20.806 -10.666 1.00 95.25 67 ALA A O 1
ATOM 532 N N . SER A 1 68 ? 13.265 22.409 -10.913 1.00 95.00 68 SER A N 1
ATOM 533 C CA . SER A 1 68 ? 13.218 22.363 -12.383 1.00 95.00 68 SER A CA 1
ATOM 534 C C . SER A 1 68 ? 13.825 21.079 -12.942 1.00 95.00 68 SER A C 1
ATOM 536 O O . SER A 1 68 ? 13.200 20.441 -13.779 1.00 95.00 68 SER A O 1
ATOM 538 N N . GLN A 1 69 ? 14.984 20.664 -12.433 1.00 93.69 69 GLN A N 1
ATOM 539 C CA . GLN A 1 69 ? 15.670 19.443 -12.852 1.00 93.69 69 GLN A CA 1
ATOM 540 C C . GLN A 1 69 ? 14.839 18.198 -12.535 1.00 93.69 69 GLN A C 1
ATOM 542 O O . GLN A 1 69 ? 14.693 17.322 -13.383 1.00 93.69 69 GLN A O 1
ATOM 547 N N . ILE A 1 70 ? 14.195 18.168 -11.365 1.00 96.12 70 ILE A N 1
ATOM 548 C CA . ILE A 1 70 ? 13.263 17.095 -10.996 1.00 96.12 70 ILE A CA 1
ATOM 549 C C . ILE A 1 70 ? 12.070 17.045 -11.957 1.00 96.12 70 ILE A C 1
ATOM 551 O O . ILE A 1 70 ? 11.660 15.961 -12.376 1.00 96.12 70 ILE A O 1
ATOM 555 N N . ARG A 1 71 ? 11.486 18.198 -12.314 1.00 96.56 71 ARG A N 1
ATOM 556 C CA . ARG A 1 71 ? 10.382 18.248 -13.290 1.00 96.56 71 ARG A CA 1
ATOM 557 C C . ARG A 1 71 ? 10.823 17.755 -14.666 1.00 96.56 71 ARG A C 1
ATOM 559 O O . ARG A 1 71 ? 10.116 16.941 -15.255 1.00 96.56 71 ARG A O 1
ATOM 566 N N . ASP A 1 72 ? 11.978 18.205 -15.144 1.00 95.44 72 ASP A N 1
ATOM 567 C CA . ASP A 1 72 ? 12.506 17.832 -16.458 1.00 95.44 72 ASP A CA 1
ATOM 568 C C . ASP A 1 72 ? 12.857 16.338 -16.515 1.00 95.44 72 ASP A C 1
ATOM 570 O O . ASP A 1 72 ? 12.513 15.656 -17.482 1.00 95.44 72 ASP A O 1
ATOM 574 N N . GLY A 1 73 ? 13.456 15.798 -15.448 1.00 96.12 73 GLY A N 1
ATOM 575 C CA . GLY A 1 73 ? 13.722 14.367 -15.305 1.00 96.12 73 GLY A CA 1
ATOM 576 C C . GLY A 1 73 ? 12.439 13.538 -15.335 1.00 96.12 73 GLY A C 1
ATOM 577 O O . GLY A 1 73 ? 12.348 12.574 -16.094 1.00 96.12 73 GLY A O 1
ATOM 578 N N . LYS A 1 74 ? 11.401 13.950 -14.592 1.00 96.25 74 LYS A N 1
ATOM 579 C CA . LYS A 1 74 ? 10.091 13.271 -14.600 1.00 96.25 74 LYS A CA 1
ATOM 580 C C . LYS A 1 74 ? 9.454 13.274 -15.990 1.00 96.25 74 LYS A C 1
ATOM 582 O O . LYS A 1 74 ? 8.985 12.230 -16.438 1.00 96.25 74 LYS A O 1
ATOM 587 N N . ALA A 1 75 ? 9.478 14.413 -16.684 1.00 96.69 75 ALA A N 1
ATOM 588 C CA . ALA A 1 75 ? 8.956 14.525 -18.046 1.00 96.69 75 ALA A CA 1
ATOM 589 C C . ALA A 1 75 ? 9.735 13.643 -19.039 1.00 96.69 75 ALA A C 1
ATOM 591 O O . ALA A 1 75 ? 9.150 13.047 -19.950 1.00 96.69 75 ALA A O 1
ATOM 592 N N . MET A 1 76 ? 11.053 13.517 -18.856 1.00 96.62 76 MET A N 1
ATOM 593 C CA . MET A 1 76 ? 11.879 12.637 -19.680 1.00 96.62 76 MET A CA 1
ATOM 594 C C . MET A 1 76 ? 11.573 11.159 -19.423 1.00 96.62 76 MET A C 1
ATOM 596 O O . MET A 1 76 ? 11.401 10.413 -20.383 1.00 96.62 76 MET A O 1
ATOM 600 N N . ILE A 1 77 ? 11.448 10.742 -18.159 1.00 97.25 77 ILE A N 1
ATOM 601 C CA . ILE A 1 77 ? 11.050 9.374 -17.791 1.00 97.25 77 ILE A CA 1
ATOM 602 C C . ILE A 1 77 ? 9.698 9.028 -18.415 1.00 97.25 77 ILE A C 1
ATOM 604 O O . ILE A 1 77 ? 9.560 7.979 -19.044 1.00 97.25 77 ILE A O 1
ATOM 608 N N . GLU A 1 78 ? 8.717 9.924 -18.295 1.00 96.50 78 GLU A N 1
ATOM 609 C CA . GLU A 1 78 ? 7.405 9.747 -18.917 1.00 96.50 78 GLU A CA 1
ATOM 610 C C . GLU A 1 78 ? 7.521 9.570 -20.436 1.00 96.50 78 GLU A C 1
ATOM 612 O O . GLU A 1 78 ? 6.965 8.618 -20.987 1.00 96.50 78 GLU A O 1
ATOM 617 N N . THR A 1 79 ? 8.301 10.424 -21.103 1.00 96.69 79 THR A N 1
ATOM 618 C CA . THR A 1 79 ? 8.546 10.315 -22.548 1.00 96.69 79 THR A CA 1
ATOM 619 C C . THR A 1 79 ? 9.157 8.958 -22.904 1.00 96.69 79 THR A C 1
ATOM 621 O O . THR A 1 79 ? 8.668 8.281 -23.804 1.00 96.69 79 THR A O 1
ATOM 624 N N . LEU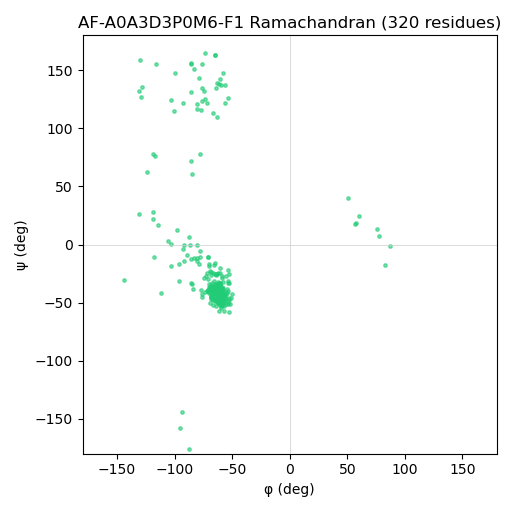 A 1 80 ? 10.188 8.514 -22.184 1.00 97.31 80 LEU A N 1
ATOM 625 C CA . LEU A 1 80 ? 10.880 7.251 -22.461 1.00 97.31 80 LEU A CA 1
ATOM 626 C C . LEU A 1 80 ? 9.968 6.033 -22.256 1.00 97.31 80 LEU A C 1
ATOM 628 O O . LEU A 1 80 ? 9.994 5.105 -23.065 1.00 97.31 80 LEU A O 1
ATOM 632 N N . PHE A 1 81 ? 9.114 6.038 -21.230 1.00 97.25 81 PHE A N 1
ATOM 633 C CA . PHE A 1 81 ? 8.121 4.978 -21.048 1.00 97.25 81 PHE A CA 1
ATOM 634 C C . PHE A 1 81 ? 7.022 4.998 -22.116 1.00 97.25 81 PHE A C 1
ATOM 636 O O . PHE A 1 81 ? 6.549 3.934 -22.520 1.00 97.25 81 PHE A O 1
ATOM 643 N N . GLN A 1 82 ? 6.604 6.171 -22.596 1.00 95.19 82 GLN A N 1
ATOM 644 C CA . GLN A 1 82 ? 5.669 6.273 -23.722 1.00 95.19 82 GLN A CA 1
ATOM 645 C C . GLN A 1 82 ? 6.297 5.743 -25.020 1.00 95.19 82 GLN A C 1
ATOM 647 O O . GLN A 1 82 ? 5.641 5.037 -25.786 1.00 95.19 82 GLN A O 1
ATOM 652 N N . GLU A 1 83 ? 7.579 6.020 -25.254 1.00 95.19 83 GLU A N 1
ATOM 653 C CA . GLU A 1 83 ? 8.326 5.480 -26.392 1.00 95.19 83 GLU A CA 1
ATOM 654 C C . GLU A 1 83 ? 8.491 3.958 -26.291 1.00 95.19 83 GLU A C 1
ATOM 656 O O . GLU A 1 83 ? 8.272 3.263 -27.281 1.00 95.19 83 GLU A O 1
ATOM 661 N N . LEU A 1 84 ? 8.765 3.418 -25.095 1.00 95.88 84 LEU A N 1
ATOM 662 C CA . LEU A 1 84 ? 8.786 1.970 -24.855 1.00 95.88 84 LEU A CA 1
ATOM 663 C C . LEU A 1 84 ? 7.451 1.301 -25.222 1.00 95.88 84 LEU A C 1
ATOM 665 O O . LEU A 1 84 ? 7.445 0.250 -25.856 1.00 95.88 84 LEU A O 1
ATOM 669 N N . GLN A 1 85 ? 6.322 1.918 -24.864 1.00 94.44 85 GLN A N 1
ATOM 670 C CA . GLN A 1 85 ? 4.988 1.404 -25.199 1.00 94.44 85 GLN A CA 1
ATOM 671 C C . GLN A 1 85 ? 4.684 1.475 -26.700 1.00 94.44 85 GLN A C 1
ATOM 673 O O . GLN A 1 85 ? 4.026 0.588 -27.242 1.00 94.44 85 GLN A O 1
ATOM 678 N N . ARG A 1 86 ? 5.137 2.538 -27.371 1.00 94.94 86 ARG A N 1
ATOM 679 C CA . ARG A 1 86 ? 4.878 2.775 -28.795 1.00 94.94 86 ARG A CA 1
ATOM 680 C C . ARG A 1 86 ? 5.734 1.890 -29.698 1.00 94.94 86 ARG A C 1
ATOM 682 O O . ARG A 1 86 ? 5.235 1.377 -30.699 1.00 94.94 86 ARG A O 1
ATOM 689 N N . ASP A 1 87 ? 7.013 1.744 -29.364 1.00 94.44 87 ASP A N 1
ATOM 690 C CA . ASP A 1 87 ? 8.020 1.208 -30.283 1.00 94.44 87 ASP A CA 1
ATOM 691 C C . ASP A 1 87 ? 8.266 -0.299 -30.094 1.00 94.44 87 ASP A C 1
ATOM 693 O O . ASP A 1 87 ? 8.803 -0.944 -30.997 1.00 94.44 87 ASP A O 1
ATOM 697 N N . PHE A 1 88 ? 7.849 -0.880 -28.961 1.00 95.31 88 PHE A N 1
ATOM 698 C CA . PHE A 1 88 ? 8.119 -2.277 -28.608 1.00 95.31 88 PHE A CA 1
ATOM 699 C C . PHE A 1 88 ? 6.839 -3.020 -28.225 1.00 95.31 88 PHE A C 1
ATOM 701 O O . PHE A 1 88 ? 6.014 -2.529 -27.453 1.00 95.31 88 PHE A O 1
ATOM 708 N N . LYS A 1 89 ? 6.669 -4.246 -28.732 1.00 94.75 89 LYS A N 1
ATOM 709 C CA . LYS A 1 89 ? 5.545 -5.100 -28.321 1.00 94.75 89 LYS A CA 1
ATOM 710 C C . LYS A 1 89 ? 5.909 -5.813 -27.017 1.00 94.75 89 LYS A C 1
ATOM 712 O O . LYS A 1 89 ? 7.076 -6.147 -26.840 1.00 94.75 89 LYS A O 1
ATOM 717 N N . PRO A 1 90 ? 4.940 -6.159 -26.147 1.00 95.88 90 PRO A N 1
ATOM 718 C CA . PRO A 1 90 ? 5.224 -6.874 -24.896 1.00 95.88 90 PRO A CA 1
ATOM 719 C C . PRO A 1 90 ? 6.107 -8.123 -25.075 1.00 95.88 90 PRO A C 1
ATOM 721 O O . PRO A 1 90 ? 7.077 -8.317 -24.348 1.00 95.88 90 PRO A O 1
ATOM 724 N N . LYS A 1 91 ? 5.849 -8.919 -26.118 1.00 93.88 91 LYS A N 1
ATOM 725 C CA . LYS A 1 91 ? 6.642 -10.114 -26.455 1.00 93.88 91 LYS A CA 1
ATOM 726 C C . LYS A 1 91 ? 8.125 -9.846 -26.761 1.00 93.88 91 LYS A C 1
ATOM 728 O O . LYS A 1 91 ? 8.924 -10.774 -26.711 1.00 93.88 91 LYS A O 1
ATOM 733 N N . ASP A 1 92 ? 8.479 -8.609 -27.107 1.00 91.25 92 ASP A N 1
ATOM 734 C CA . ASP A 1 92 ? 9.845 -8.203 -27.448 1.00 91.25 92 ASP A CA 1
ATOM 735 C C . ASP A 1 92 ? 10.632 -7.743 -26.198 1.00 91.25 92 ASP A C 1
ATOM 737 O O . ASP A 1 92 ? 11.840 -7.524 -26.270 1.00 91.25 92 ASP A O 1
ATOM 741 N N . LEU A 1 93 ? 9.960 -7.584 -25.050 1.00 93.25 93 LEU A N 1
ATOM 742 C CA . LEU A 1 93 ? 10.519 -7.049 -23.803 1.00 93.25 93 LEU A CA 1
ATOM 743 C C . LEU A 1 93 ? 10.891 -8.173 -22.831 1.00 93.25 93 LEU A C 1
ATOM 745 O O . LEU A 1 93 ? 10.204 -9.188 -22.785 1.00 93.25 93 LEU A O 1
ATOM 749 N N . SER A 1 94 ? 11.929 -8.008 -22.006 1.00 92.00 94 SER A N 1
ATOM 750 C CA . SER A 1 94 ? 12.237 -8.955 -20.915 1.00 92.00 94 SER A CA 1
ATOM 751 C C . SER A 1 94 ? 11.238 -8.826 -19.750 1.00 92.00 94 SER A C 1
ATOM 753 O O . SER A 1 94 ? 10.532 -7.825 -19.657 1.00 92.00 94 SER A O 1
ATOM 755 N N . ASN A 1 95 ? 11.178 -9.806 -18.835 1.00 94.56 95 ASN A N 1
ATOM 756 C CA . ASN A 1 95 ? 10.277 -9.742 -17.668 1.00 94.56 95 ASN A CA 1
ATOM 757 C C . ASN A 1 95 ? 10.523 -8.501 -16.804 1.00 94.56 95 ASN A C 1
ATOM 759 O O . ASN A 1 95 ? 9.571 -7.851 -16.382 1.00 94.56 95 ASN A O 1
ATOM 763 N N . PHE A 1 96 ? 11.791 -8.136 -16.608 1.00 93.19 96 PHE A N 1
ATOM 764 C CA . PHE A 1 96 ? 12.173 -6.906 -15.923 1.00 93.19 96 PHE A CA 1
ATOM 765 C C . PHE A 1 96 ? 11.537 -5.670 -16.576 1.00 93.19 96 PHE A C 1
ATOM 767 O O . PHE A 1 96 ? 10.867 -4.885 -15.906 1.00 93.19 96 PHE A O 1
ATOM 774 N N . ILE A 1 97 ? 11.678 -5.524 -17.899 1.00 95.19 97 ILE A N 1
ATOM 775 C CA . ILE A 1 97 ? 11.135 -4.367 -18.625 1.00 95.19 97 ILE A CA 1
ATOM 776 C C . ILE A 1 97 ? 9.603 -4.387 -18.625 1.00 95.19 97 ILE A C 1
ATOM 778 O O . ILE A 1 97 ? 8.982 -3.342 -18.453 1.00 95.19 97 ILE A O 1
ATOM 782 N N . LEU A 1 98 ? 8.982 -5.561 -18.773 1.00 97.38 98 LEU A N 1
ATOM 783 C CA . LEU A 1 98 ? 7.528 -5.712 -18.683 1.00 97.38 98 LEU A CA 1
ATOM 784 C C . LEU A 1 98 ? 6.994 -5.197 -17.344 1.00 97.38 98 LEU A C 1
ATOM 786 O O . LEU A 1 98 ? 6.053 -4.405 -17.331 1.00 97.38 98 LEU A O 1
ATOM 790 N N . VAL A 1 99 ? 7.619 -5.590 -16.232 1.00 97.75 99 VAL A N 1
ATOM 791 C CA . VAL A 1 99 ? 7.240 -5.115 -14.895 1.00 97.75 99 VAL A CA 1
ATOM 792 C C . VAL A 1 99 ? 7.442 -3.605 -14.776 1.00 97.75 99 VAL A C 1
ATOM 794 O O . VAL A 1 99 ? 6.518 -2.917 -14.355 1.00 97.75 99 VAL A O 1
ATOM 797 N N . ARG A 1 100 ? 8.586 -3.069 -15.226 1.00 97.12 100 ARG A N 1
ATOM 798 C CA . ARG A 1 100 ? 8.875 -1.620 -15.213 1.00 97.12 100 ARG A CA 1
ATOM 799 C C . ARG A 1 100 ? 7.836 -0.809 -15.996 1.00 97.12 100 ARG A C 1
ATOM 801 O O . ARG A 1 100 ? 7.361 0.212 -15.505 1.00 97.12 100 ARG A O 1
ATOM 808 N N . VAL A 1 101 ? 7.466 -1.257 -17.198 1.00 97.50 101 VAL A N 1
ATOM 809 C CA . VAL A 1 101 ? 6.445 -0.595 -18.028 1.00 97.50 101 VAL A CA 1
ATOM 810 C C . VAL A 1 101 ? 5.064 -0.708 -17.378 1.00 97.50 101 VAL A C 1
ATOM 812 O O . VAL A 1 101 ? 4.349 0.290 -17.296 1.00 97.50 101 VAL A O 1
ATOM 815 N N . GLY A 1 102 ? 4.702 -1.882 -16.853 1.00 97.81 102 GLY A N 1
ATOM 816 C CA . GLY A 1 102 ? 3.464 -2.066 -16.094 1.00 97.81 102 GLY A CA 1
ATOM 817 C C . GLY A 1 102 ? 3.381 -1.141 -14.873 1.00 97.81 102 GLY A C 1
ATOM 818 O O . GLY A 1 102 ? 2.362 -0.482 -14.666 1.00 97.81 102 GLY A O 1
ATOM 819 N N . ASP A 1 103 ? 4.474 -1.020 -14.115 1.00 97.56 103 ASP A N 1
ATOM 820 C CA . ASP A 1 103 ? 4.567 -0.182 -12.915 1.00 97.56 103 ASP A CA 1
ATOM 821 C C . ASP A 1 103 ? 4.433 1.305 -13.220 1.00 97.56 103 ASP A C 1
ATOM 823 O O . ASP A 1 103 ? 3.837 2.052 -12.437 1.00 97.56 103 ASP A O 1
ATOM 827 N N . PHE A 1 104 ? 4.971 1.735 -14.358 1.00 96.38 104 PHE A N 1
ATOM 828 C CA . PHE A 1 104 ? 4.759 3.080 -14.859 1.00 96.38 104 PHE A CA 1
ATOM 829 C C . PHE A 1 104 ? 3.280 3.300 -15.201 1.00 96.38 104 PHE A C 1
ATOM 831 O O . PHE A 1 104 ? 2.653 4.219 -14.671 1.00 96.38 104 PHE A O 1
ATOM 838 N N . ILE A 1 105 ? 2.689 2.422 -16.021 1.00 96.12 105 ILE A N 1
ATOM 839 C CA . ILE A 1 105 ? 1.309 2.564 -16.504 1.00 96.12 105 ILE A CA 1
ATOM 840 C C . ILE A 1 105 ? 0.294 2.535 -15.356 1.00 96.12 105 ILE A C 1
ATOM 842 O O . ILE A 1 105 ? -0.629 3.351 -15.346 1.00 96.12 105 ILE A O 1
ATOM 846 N N . ARG A 1 106 ? 0.454 1.655 -14.357 1.00 95.56 106 ARG A N 1
ATOM 847 C CA . ARG A 1 106 ? -0.509 1.541 -13.243 1.00 95.56 106 ARG A CA 1
ATOM 848 C C . ARG A 1 106 ? -0.595 2.789 -12.359 1.00 95.56 106 ARG A C 1
ATOM 850 O O . ARG A 1 106 ? -1.544 2.925 -11.592 1.00 95.56 106 ARG A O 1
ATOM 857 N N . LYS A 1 107 ? 0.383 3.694 -12.460 1.00 93.19 107 LYS A N 1
ATOM 858 C CA . LYS A 1 107 ? 0.404 4.991 -11.765 1.00 93.19 107 LYS A CA 1
ATOM 859 C C . LYS A 1 107 ? -0.198 6.129 -12.603 1.00 93.19 107 LYS A C 1
ATOM 861 O O . LYS A 1 107 ? -0.293 7.251 -12.115 1.00 93.19 107 LYS A O 1
ATOM 866 N N . THR A 1 108 ? -0.594 5.858 -13.847 1.00 91.62 108 THR A N 1
ATOM 867 C CA . THR A 1 108 ? -1.232 6.832 -14.746 1.00 91.62 108 THR A CA 1
ATOM 868 C C . THR A 1 108 ? -2.754 6.863 -14.570 1.00 91.62 108 THR A C 1
ATOM 870 O O . THR A 1 108 ? -3.327 6.161 -13.738 1.00 91.62 108 THR A O 1
ATOM 873 N N . THR A 1 109 ? -3.438 7.654 -15.400 1.00 88.50 109 THR A N 1
ATOM 874 C CA . THR A 1 109 ? -4.905 7.711 -15.460 1.00 88.50 109 THR A CA 1
ATOM 875 C C . THR A 1 109 ? -5.552 6.466 -16.079 1.00 88.50 109 THR A C 1
ATOM 877 O O . THR A 1 109 ? -6.769 6.321 -15.991 1.00 88.50 109 THR A O 1
ATOM 880 N N . GLN A 1 110 ? -4.772 5.563 -16.687 1.00 90.38 110 GLN A N 1
ATOM 881 C CA . GLN A 1 110 ? -5.261 4.339 -17.336 1.00 90.38 110 GLN A CA 1
ATOM 882 C C . GLN A 1 110 ? -4.581 3.082 -16.763 1.00 90.38 110 GLN A C 1
ATOM 884 O O . GLN A 1 110 ? -3.898 2.355 -17.490 1.00 90.38 110 GLN A O 1
ATOM 889 N N . PRO A 1 111 ? -4.753 2.785 -15.462 1.00 93.19 111 PRO A N 1
ATOM 890 C CA . PRO A 1 111 ? -4.004 1.718 -14.804 1.00 93.19 111 PRO A CA 1
ATOM 891 C C . PRO A 1 111 ? -4.279 0.318 -15.370 1.00 93.19 111 PRO A C 1
ATOM 893 O O . PRO A 1 111 ? -3.415 -0.551 -15.308 1.00 93.19 111 PRO A O 1
ATOM 896 N N . GLN A 1 112 ? -5.448 0.096 -15.976 1.00 94.19 112 GLN A N 1
ATOM 897 C CA . GLN A 1 112 ? -5.822 -1.180 -16.591 1.00 94.19 112 GLN A CA 1
ATOM 898 C C . GLN A 1 112 ? -4.931 -1.547 -17.784 1.00 94.19 112 GLN A C 1
ATOM 900 O O . GLN A 1 112 ? -4.747 -2.728 -18.064 1.00 94.19 112 GLN A O 1
ATOM 905 N N . ALA A 1 113 ? -4.325 -0.567 -18.463 1.00 94.88 113 ALA A N 1
ATOM 906 C CA . ALA A 1 113 ? -3.418 -0.842 -19.574 1.00 94.88 113 ALA A CA 1
ATOM 907 C C . ALA A 1 113 ? -2.131 -1.568 -19.129 1.00 94.88 113 ALA A C 1
ATOM 909 O O . ALA A 1 113 ? -1.479 -2.204 -19.952 1.00 94.88 113 ALA A O 1
ATOM 910 N N . ALA A 1 114 ? -1.789 -1.551 -17.834 1.00 97.31 114 ALA A N 1
ATOM 911 C CA . ALA A 1 114 ? -0.646 -2.291 -17.297 1.00 97.31 114 ALA A CA 1
ATOM 912 C C . ALA A 1 114 ? -0.848 -3.819 -17.342 1.00 97.31 114 ALA A C 1
ATOM 914 O O . ALA A 1 114 ? 0.124 -4.574 -17.374 1.00 97.31 114 ALA A O 1
ATOM 915 N N . GLU A 1 115 ? -2.104 -4.284 -17.381 1.00 97.50 115 GLU A N 1
ATOM 916 C CA . GLU A 1 115 ? -2.472 -5.703 -17.322 1.00 97.50 115 GLU A CA 1
ATOM 917 C C . GLU A 1 115 ? -1.759 -6.541 -18.391 1.00 97.50 115 GLU A C 1
ATOM 919 O O . GLU A 1 115 ? -1.270 -7.632 -18.095 1.00 97.50 115 GLU A O 1
ATOM 924 N N . VAL A 1 116 ? -1.660 -6.025 -19.623 1.00 97.50 116 VAL A N 1
ATOM 925 C CA . VAL A 1 116 ? -1.042 -6.752 -20.742 1.00 97.50 116 VAL A CA 1
ATOM 926 C C . VAL A 1 116 ? 0.436 -7.056 -20.485 1.00 97.50 116 VAL A C 1
ATOM 928 O O . VAL A 1 116 ? 0.914 -8.122 -20.865 1.00 97.50 116 VAL A O 1
ATOM 931 N N . TYR A 1 117 ? 1.146 -6.163 -19.793 1.00 98.31 117 TYR A N 1
ATOM 932 C CA . TYR A 1 117 ? 2.572 -6.314 -19.517 1.00 98.31 117 TYR A CA 1
ATOM 933 C C . TYR A 1 117 ? 2.822 -7.334 -18.407 1.00 98.31 117 TYR A C 1
ATOM 935 O O . TYR A 1 117 ? 3.652 -8.230 -18.566 1.00 98.31 117 TYR A O 1
ATOM 943 N N . TYR A 1 118 ? 2.059 -7.259 -17.314 1.00 98.50 118 TYR A N 1
ATOM 944 C CA . TYR A 1 118 ? 2.175 -8.238 -16.234 1.00 98.50 118 TYR A CA 1
ATOM 945 C C . TYR A 1 118 ? 1.743 -9.636 -16.682 1.00 98.50 118 TYR A C 1
ATOM 947 O O . TYR A 1 118 ? 2.426 -10.610 -16.378 1.00 98.50 118 TYR A O 1
ATOM 955 N N . LYS A 1 119 ? 0.655 -9.755 -17.454 1.00 98.06 119 LYS A N 1
ATOM 956 C CA . LYS A 1 119 ? 0.216 -11.050 -17.998 1.00 98.06 119 LYS A CA 1
ATOM 957 C C . LYS A 1 119 ? 1.237 -11.667 -18.940 1.00 98.06 119 LYS A C 1
ATOM 959 O O . LYS A 1 119 ? 1.468 -12.869 -18.855 1.00 98.06 119 LYS A O 1
ATOM 964 N N . GLU A 1 120 ? 1.848 -10.865 -19.810 1.00 97.75 120 GLU A N 1
ATOM 965 C CA . GLU A 1 120 ? 2.930 -11.338 -20.670 1.00 97.75 120 GLU A CA 1
ATOM 966 C C . GLU A 1 120 ? 4.073 -11.906 -19.820 1.00 97.75 120 GLU A C 1
ATOM 968 O O . GLU A 1 120 ? 4.473 -13.042 -20.059 1.00 97.75 120 GLU A O 1
ATOM 973 N N . ALA A 1 121 ? 4.529 -11.190 -18.783 1.00 97.38 121 ALA A N 1
ATOM 974 C CA . ALA A 1 121 ? 5.602 -11.662 -17.901 1.00 97.38 121 ALA A CA 1
ATOM 975 C C . ALA A 1 121 ? 5.232 -12.980 -17.196 1.00 97.38 121 ALA A C 1
ATOM 977 O O . ALA A 1 121 ? 6.025 -13.919 -17.180 1.00 97.38 121 ALA A O 1
ATOM 978 N N . LEU A 1 122 ? 4.002 -13.082 -16.680 1.00 97.12 122 LEU A N 1
ATOM 979 C CA . LEU A 1 122 ? 3.497 -14.277 -15.991 1.00 97.12 122 LEU A CA 1
ATOM 980 C C . LEU A 1 122 ? 3.251 -15.476 -16.916 1.00 97.12 122 LEU A C 1
ATOM 982 O O . LEU A 1 122 ? 3.158 -16.604 -16.437 1.00 97.12 122 LEU A O 1
ATOM 986 N N . SER A 1 123 ? 3.133 -15.255 -18.227 1.00 96.56 123 SER A N 1
ATOM 987 C CA . SER A 1 123 ? 2.925 -16.329 -19.205 1.00 96.56 123 SER A CA 1
ATOM 988 C C . SER A 1 123 ? 4.208 -17.075 -19.586 1.00 96.56 123 SER A C 1
ATOM 990 O O . SER A 1 123 ? 4.147 -18.115 -20.246 1.00 96.56 123 SER A O 1
ATOM 992 N N . ARG A 1 124 ? 5.378 -16.552 -19.197 1.00 94.62 124 ARG A N 1
ATOM 993 C CA . ARG A 1 124 ? 6.676 -17.083 -19.621 1.00 94.62 124 ARG A CA 1
ATOM 994 C C . ARG A 1 124 ? 7.151 -18.227 -18.740 1.00 94.62 124 ARG A C 1
ATOM 996 O O . ARG A 1 124 ? 6.810 -18.324 -17.566 1.00 94.62 124 ARG A O 1
ATOM 1003 N N . SER A 1 125 ? 8.005 -19.075 -19.314 1.00 92.88 125 SER A N 1
ATOM 1004 C CA . SER A 1 125 ? 8.695 -20.131 -18.567 1.00 92.88 125 SER A CA 1
ATOM 1005 C C . SER A 1 125 ? 9.758 -19.568 -17.617 1.00 92.88 125 SER A C 1
ATOM 1007 O O . SER A 1 125 ? 9.946 -20.105 -16.530 1.00 92.88 125 SER A O 1
ATOM 1009 N N . ASP A 1 126 ? 10.428 -18.478 -18.004 1.00 90.50 126 ASP A N 1
ATOM 1010 C CA . ASP A 1 126 ? 11.334 -17.714 -17.138 1.00 90.50 126 ASP A CA 1
ATOM 1011 C C . ASP A 1 126 ? 10.522 -17.054 -16.009 1.00 90.50 126 ASP A C 1
ATOM 1013 O O . ASP A 1 126 ? 9.699 -16.180 -16.276 1.00 90.50 126 ASP A O 1
ATOM 1017 N N . GLN A 1 127 ? 10.741 -17.491 -14.764 1.00 90.62 127 GLN A N 1
ATOM 1018 C CA . GLN A 1 127 ? 10.036 -16.986 -13.578 1.00 90.62 127 GLN A CA 1
ATOM 1019 C C . GLN A 1 127 ? 10.717 -15.750 -12.954 1.00 90.62 127 GLN A C 1
ATOM 1021 O O . GLN A 1 127 ? 10.304 -15.292 -11.887 1.00 90.62 127 GLN A O 1
ATOM 1026 N N . SER A 1 128 ? 11.755 -15.182 -13.584 1.00 91.12 128 SER A N 1
ATOM 1027 C CA . SER A 1 128 ? 12.351 -13.925 -13.114 1.00 91.12 128 SER A CA 1
ATOM 1028 C C . SER A 1 128 ? 11.300 -12.813 -13.037 1.00 91.12 128 SER A C 1
ATOM 1030 O O . SER A 1 128 ? 10.459 -12.667 -13.927 1.00 91.12 128 SER A O 1
ATOM 1032 N N . HIS A 1 129 ? 11.339 -12.034 -11.950 1.00 94.44 129 HIS A N 1
ATOM 1033 C CA . HIS A 1 129 ? 10.383 -10.960 -11.640 1.00 94.44 129 HIS A CA 1
ATOM 1034 C C . HIS A 1 129 ? 8.904 -11.388 -11.571 1.00 94.44 129 HIS A C 1
ATOM 1036 O O . HIS A 1 129 ? 8.018 -10.533 -11.604 1.00 94.44 129 HIS A O 1
ATOM 1042 N N . MET A 1 130 ? 8.614 -12.686 -11.438 1.00 96.62 130 MET A N 1
ATOM 1043 C CA . MET A 1 130 ? 7.241 -13.187 -11.360 1.00 96.62 130 MET A CA 1
ATOM 1044 C C . MET A 1 130 ? 6.457 -12.561 -10.199 1.00 96.62 130 MET A C 1
ATOM 1046 O O . MET A 1 130 ? 5.341 -12.094 -10.413 1.00 96.62 130 MET A O 1
ATOM 1050 N N . PHE A 1 131 ? 7.018 -12.515 -8.986 1.00 97.56 131 PHE A N 1
ATOM 1051 C CA . PHE A 1 131 ? 6.311 -11.948 -7.831 1.00 97.56 131 PHE A CA 1
ATOM 1052 C C . PHE A 1 131 ? 6.065 -10.445 -7.984 1.00 97.56 131 PHE A C 1
ATOM 1054 O O . PHE A 1 131 ? 4.960 -9.978 -7.719 1.00 97.56 131 PHE A O 1
ATOM 1061 N N . ALA A 1 132 ? 7.024 -9.698 -8.539 1.00 97.69 132 ALA A N 1
ATOM 1062 C CA . ALA A 1 132 ? 6.822 -8.290 -8.877 1.00 97.69 132 ALA A CA 1
ATOM 1063 C C . ALA A 1 132 ? 5.676 -8.098 -9.893 1.00 97.69 132 ALA A C 1
ATOM 1065 O O . ALA A 1 132 ? 4.834 -7.215 -9.725 1.00 97.69 132 ALA A O 1
ATOM 1066 N N . ALA A 1 133 ? 5.583 -8.968 -10.908 1.00 98.38 133 ALA A N 1
ATOM 1067 C CA . ALA A 1 133 ? 4.464 -8.962 -11.848 1.00 98.38 133 ALA A CA 1
ATOM 1068 C C . ALA A 1 133 ? 3.127 -9.331 -11.180 1.00 98.38 133 ALA A C 1
ATOM 1070 O O . ALA A 1 133 ? 2.101 -8.728 -11.500 1.00 98.38 133 ALA A O 1
ATOM 1071 N N . ILE A 1 134 ? 3.128 -10.277 -10.232 1.00 98.62 134 ILE A N 1
ATOM 1072 C CA . ILE A 1 134 ? 1.948 -10.615 -9.425 1.00 98.62 134 ILE A CA 1
ATOM 1073 C C . ILE A 1 134 ? 1.481 -9.406 -8.617 1.00 98.62 134 ILE A C 1
ATOM 1075 O O . ILE A 1 134 ? 0.303 -9.068 -8.696 1.00 98.62 134 ILE A O 1
ATOM 1079 N N . PHE A 1 135 ? 2.367 -8.738 -7.877 1.00 98.50 135 PHE A N 1
ATOM 1080 C CA . PHE A 1 135 ? 1.998 -7.569 -7.076 1.00 98.50 135 PHE A CA 1
ATOM 1081 C C . PHE A 1 135 ? 1.424 -6.445 -7.937 1.00 98.50 135 PHE A C 1
ATOM 1083 O O . PHE A 1 135 ? 0.376 -5.887 -7.609 1.00 98.50 135 PHE A O 1
ATOM 1090 N N . GLY A 1 136 ? 2.064 -6.158 -9.072 1.00 98.00 136 GLY A N 1
ATOM 1091 C CA . GLY A 1 136 ? 1.575 -5.165 -10.023 1.00 98.00 136 GLY A CA 1
ATOM 1092 C C . GLY A 1 136 ? 0.186 -5.501 -10.572 1.00 98.00 136 GLY A C 1
ATOM 1093 O O . GLY A 1 136 ? -0.710 -4.654 -10.563 1.00 98.00 136 GLY A O 1
ATOM 1094 N N . LEU A 1 137 ? -0.034 -6.750 -10.995 1.00 98.38 137 LEU A N 1
ATOM 1095 C CA . LEU A 1 137 ? -1.332 -7.195 -11.504 1.00 98.38 137 LEU A CA 1
ATOM 1096 C C . LEU A 1 137 ? -2.407 -7.221 -10.410 1.00 98.38 137 LEU A C 1
ATOM 1098 O O . LEU A 1 137 ? -3.546 -6.826 -10.661 1.00 98.38 137 LEU A O 1
ATOM 1102 N N . ALA A 1 138 ? -2.052 -7.648 -9.198 1.00 98.12 138 ALA A N 1
ATOM 1103 C CA . ALA A 1 138 ? -2.949 -7.664 -8.054 1.00 98.12 138 ALA A CA 1
ATOM 1104 C C . ALA A 1 138 ? -3.407 -6.249 -7.671 1.00 98.12 138 ALA A C 1
ATOM 1106 O O . ALA A 1 138 ? -4.594 -6.067 -7.416 1.00 98.12 138 ALA A O 1
ATOM 1107 N N . ASP A 1 139 ? -2.529 -5.239 -7.709 1.00 97.00 139 ASP A N 1
ATOM 1108 C CA . ASP A 1 139 ? -2.895 -3.828 -7.486 1.00 97.00 139 ASP A CA 1
ATOM 1109 C C . ASP A 1 139 ? -3.878 -3.310 -8.554 1.00 97.00 139 ASP A C 1
ATOM 1111 O O . ASP A 1 139 ? -4.886 -2.672 -8.233 1.00 97.00 139 ASP A O 1
ATOM 1115 N N . VAL A 1 140 ? -3.647 -3.639 -9.831 1.00 97.06 140 VAL A N 1
ATOM 1116 C CA . VAL A 1 140 ? -4.581 -3.297 -10.923 1.00 97.06 140 VAL A CA 1
ATOM 1117 C C . VAL A 1 140 ? -5.945 -3.954 -10.692 1.00 97.06 140 VAL A C 1
ATOM 1119 O O . VAL A 1 140 ? -6.990 -3.310 -10.803 1.00 97.06 140 VAL A O 1
ATOM 1122 N N . TYR A 1 141 ? -5.949 -5.235 -10.336 1.00 97.19 141 TYR A N 1
ATOM 1123 C CA . TYR A 1 141 ? -7.163 -6.019 -10.134 1.00 97.19 141 TYR A CA 1
ATOM 1124 C C . TYR A 1 141 ? -7.914 -5.692 -8.841 1.00 97.19 141 TYR A C 1
ATOM 1126 O O . TYR A 1 141 ? -9.143 -5.787 -8.821 1.00 97.19 141 TYR A O 1
ATOM 1134 N N . ALA A 1 142 ? -7.222 -5.250 -7.789 1.00 95.19 142 ALA A N 1
ATOM 1135 C CA . ALA A 1 142 ? -7.824 -4.807 -6.533 1.00 95.19 142 ALA A CA 1
ATOM 1136 C C . ALA A 1 142 ? -8.804 -3.640 -6.742 1.00 95.19 142 ALA A C 1
ATOM 1138 O O . ALA A 1 142 ? -9.791 -3.516 -6.021 1.00 95.19 142 ALA A O 1
ATOM 1139 N N . LYS A 1 143 ? -8.573 -2.821 -7.773 1.00 90.94 143 LYS A N 1
ATOM 1140 C CA . LYS A 1 143 ? -9.425 -1.684 -8.166 1.00 90.94 143 LYS A CA 1
ATOM 1141 C C . LYS A 1 143 ? -10.493 -2.054 -9.204 1.00 90.94 143 LYS A C 1
ATOM 1143 O O . LYS A 1 143 ? -11.249 -1.192 -9.645 1.00 90.94 143 LYS A O 1
ATOM 1148 N N . GLY A 1 144 ? -10.532 -3.316 -9.627 1.00 91.56 144 GLY A N 1
ATOM 1149 C CA . GLY A 1 144 ? -11.402 -3.812 -10.684 1.00 91.56 144 GLY A CA 1
ATOM 1150 C C . GLY A 1 144 ? -12.708 -4.435 -10.188 1.00 91.56 144 GLY A C 1
ATOM 1151 O O . GLY A 1 144 ? -13.197 -4.193 -9.082 1.00 91.56 144 GLY A O 1
ATOM 1152 N N . THR A 1 145 ? -13.279 -5.273 -11.050 1.00 93.25 145 THR A N 1
ATOM 1153 C CA . THR A 1 145 ? -14.479 -6.077 -10.778 1.00 93.25 145 THR A CA 1
ATOM 1154 C C . THR A 1 145 ? -14.244 -7.110 -9.671 1.00 93.25 145 THR A C 1
ATOM 1156 O O . THR A 1 145 ? -13.110 -7.492 -9.390 1.00 93.25 145 THR A O 1
ATOM 1159 N N . SER A 1 146 ? -15.313 -7.657 -9.083 1.00 91.62 146 SER A N 1
ATOM 1160 C CA . SER A 1 146 ? -15.193 -8.747 -8.099 1.00 91.62 146 SER A CA 1
ATOM 1161 C C . SER A 1 146 ? -14.464 -9.982 -8.650 1.00 91.62 146 SER A C 1
ATOM 1163 O O . SER A 1 146 ? -13.744 -10.645 -7.905 1.00 91.62 146 SER A O 1
ATOM 1165 N N . THR A 1 147 ? -14.586 -10.272 -9.951 1.00 94.38 147 THR A N 1
ATOM 1166 C CA . THR A 1 147 ? -13.823 -11.343 -10.614 1.00 94.38 147 THR A CA 1
ATOM 1167 C C . THR A 1 147 ? -12.328 -11.038 -10.625 1.00 94.38 147 THR A C 1
ATOM 1169 O O . THR A 1 147 ? -11.532 -11.899 -10.262 1.00 94.38 147 THR A O 1
ATOM 1172 N N . GLN A 1 148 ? -11.943 -9.809 -10.981 1.00 96.06 148 GLN A N 1
ATOM 1173 C CA . GLN A 1 148 ? -10.543 -9.377 -10.939 1.00 96.06 148 GLN A CA 1
ATOM 1174 C C . GLN A 1 148 ? -9.997 -9.419 -9.509 1.00 96.06 148 GLN A C 1
ATOM 1176 O O . GLN A 1 148 ? -8.940 -10.000 -9.287 1.00 96.06 148 GLN A O 1
ATOM 1181 N N . LYS A 1 149 ? -10.747 -8.919 -8.520 1.00 96.81 149 LYS A N 1
ATOM 1182 C CA . LYS A 1 149 ? -10.371 -9.009 -7.100 1.00 96.81 149 LYS A CA 1
ATOM 1183 C C . LYS A 1 149 ? -10.146 -10.456 -6.645 1.00 96.81 149 LYS A C 1
ATOM 1185 O O . LYS A 1 149 ? -9.166 -10.738 -5.964 1.00 96.81 149 LYS A O 1
ATOM 1190 N N . SER A 1 150 ? -11.015 -11.387 -7.048 1.00 96.00 150 SER A N 1
ATOM 1191 C CA . SER A 1 150 ? -10.825 -12.812 -6.750 1.00 96.00 150 SER A CA 1
ATOM 1192 C C . SER A 1 150 ? -9.556 -13.373 -7.387 1.00 96.00 150 SER A C 1
ATOM 1194 O O . SER A 1 150 ? -8.905 -14.217 -6.777 1.00 96.00 150 SER A O 1
ATOM 1196 N N . GLU A 1 151 ? -9.207 -12.929 -8.591 1.00 97.56 151 GLU A N 1
ATOM 1197 C CA . GLU A 1 151 ? -7.981 -13.356 -9.259 1.00 97.56 151 GLU A CA 1
ATOM 1198 C C . GLU A 1 151 ? -6.734 -12.763 -8.593 1.00 97.56 151 GLU A C 1
ATOM 1200 O O . GLU A 1 151 ? -5.763 -13.482 -8.383 1.00 97.56 151 GLU A O 1
ATOM 1205 N N . ALA A 1 152 ? -6.785 -11.500 -8.157 1.00 98.19 152 ALA A N 1
ATOM 1206 C CA . ALA A 1 152 ? -5.722 -10.884 -7.362 1.00 98.19 152 ALA A CA 1
ATOM 1207 C C . ALA A 1 152 ? -5.426 -11.695 -6.096 1.00 98.19 152 ALA A C 1
ATOM 1209 O O . ALA A 1 152 ? -4.271 -12.000 -5.826 1.00 98.19 152 ALA A O 1
ATOM 1210 N N . ILE A 1 153 ? -6.465 -12.115 -5.365 1.00 98.31 153 ILE A N 1
ATOM 1211 C CA . ILE A 1 153 ? -6.313 -12.945 -4.161 1.00 98.31 153 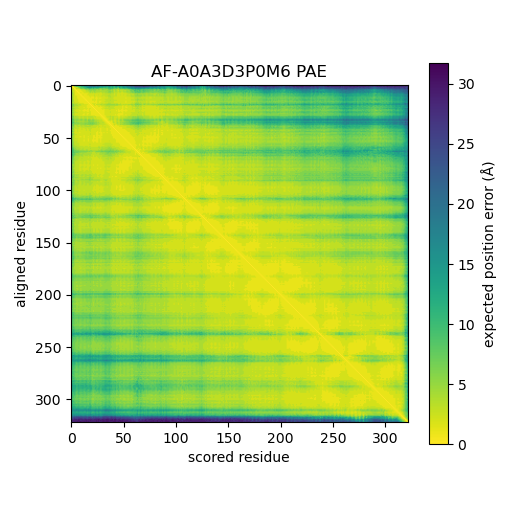ILE A CA 1
ATOM 1212 C C . ILE A 1 153 ? -5.618 -14.277 -4.481 1.00 98.31 153 ILE A C 1
ATOM 1214 O O . ILE A 1 153 ? -4.743 -14.703 -3.732 1.00 98.31 153 ILE A O 1
ATOM 1218 N N . LYS A 1 154 ? -5.951 -14.935 -5.602 1.00 98.00 154 LYS A N 1
ATOM 1219 C CA . LYS A 1 154 ? -5.266 -16.178 -6.005 1.00 98.00 154 LYS A CA 1
ATOM 1220 C C . LYS A 1 154 ? -3.793 -15.945 -6.327 1.00 98.00 154 LYS A C 1
ATOM 1222 O O . LYS A 1 154 ? -2.953 -16.752 -5.941 1.00 98.00 154 LYS A O 1
ATOM 1227 N N . LEU A 1 155 ? -3.487 -14.858 -7.034 1.00 98.38 155 LEU A N 1
ATOM 1228 C CA . LEU A 1 155 ? -2.115 -14.500 -7.378 1.00 98.38 155 LEU A CA 1
ATOM 1229 C C . LEU A 1 155 ? -1.303 -14.184 -6.116 1.00 98.38 155 LEU A C 1
ATOM 1231 O O . LEU A 1 155 ? -0.210 -14.713 -5.957 1.00 98.38 155 LEU A O 1
ATOM 1235 N N . LEU A 1 156 ? -1.848 -13.396 -5.188 1.00 98.62 156 LEU A N 1
ATOM 1236 C CA . LEU A 1 156 ? -1.187 -13.081 -3.920 1.00 98.62 156 LEU A CA 1
ATOM 1237 C C . LEU A 1 156 ? -0.990 -14.329 -3.057 1.00 98.62 156 LEU A C 1
ATOM 1239 O O . LEU A 1 156 ? 0.081 -14.499 -2.485 1.00 98.62 156 LEU A O 1
ATOM 1243 N N . LYS A 1 157 ? -1.959 -15.252 -3.038 1.00 97.25 157 LYS A N 1
ATOM 1244 C CA . LYS A 1 157 ? -1.787 -16.548 -2.375 1.00 97.25 157 LYS A CA 1
ATOM 1245 C C . LYS A 1 157 ? -0.592 -17.325 -2.935 1.00 97.25 157 LYS A C 1
ATOM 1247 O O . LYS A 1 157 ? 0.170 -17.892 -2.166 1.00 97.25 157 LYS A O 1
ATOM 1252 N N . ARG A 1 158 ? -0.383 -17.298 -4.254 1.00 96.94 158 ARG A N 1
ATOM 1253 C CA . ARG A 1 158 ? 0.806 -17.906 -4.863 1.00 96.94 158 ARG A CA 1
ATOM 1254 C C . ARG A 1 158 ? 2.104 -17.293 -4.330 1.00 96.94 158 ARG A C 1
ATOM 1256 O O . ARG A 1 158 ? 3.053 -18.026 -4.111 1.00 96.94 158 ARG A O 1
ATOM 1263 N N . VAL A 1 159 ? 2.154 -15.981 -4.084 1.00 97.69 159 VAL A N 1
ATOM 1264 C CA . VAL A 1 159 ? 3.325 -15.351 -3.438 1.00 97.69 159 VAL A CA 1
ATOM 1265 C C . VAL A 1 159 ? 3.510 -15.890 -2.021 1.00 97.69 159 VAL A C 1
ATOM 1267 O O . VAL A 1 159 ? 4.619 -16.253 -1.650 1.00 97.69 159 VAL A O 1
ATOM 1270 N N . SER A 1 160 ? 2.428 -15.965 -1.239 1.00 93.88 160 SER A N 1
ATOM 1271 C CA . SER A 1 160 ? 2.464 -16.496 0.128 1.00 93.88 160 SER A CA 1
ATOM 1272 C C . SER A 1 160 ? 2.957 -17.946 0.194 1.00 93.88 160 SER A C 1
ATOM 1274 O O . SER A 1 160 ? 3.674 -18.285 1.135 1.00 93.88 160 SER A O 1
ATOM 1276 N N . ASP A 1 161 ? 2.588 -18.766 -0.795 1.00 94.00 161 ASP A N 1
ATOM 1277 C CA . ASP A 1 161 ? 2.920 -20.192 -0.866 1.00 94.00 161 ASP A CA 1
ATOM 1278 C C . ASP A 1 161 ? 4.322 -20.450 -1.466 1.00 94.00 161 ASP A C 1
ATOM 1280 O O . ASP A 1 161 ? 5.030 -21.336 -0.986 1.00 94.00 161 ASP A O 1
ATOM 1284 N N . ASP A 1 162 ? 4.732 -19.685 -2.488 1.00 95.50 162 ASP A N 1
ATOM 1285 C CA . ASP A 1 162 ? 5.926 -19.975 -3.300 1.00 95.50 162 ASP A CA 1
ATOM 1286 C C . ASP A 1 162 ? 7.151 -19.095 -2.964 1.00 95.50 162 ASP A C 1
ATOM 1288 O O . ASP A 1 162 ? 8.259 -19.435 -3.381 1.00 95.50 162 ASP A O 1
ATOM 1292 N N . SER A 1 163 ? 6.989 -17.940 -2.299 1.00 95.88 163 SER A N 1
ATOM 1293 C CA . SER A 1 163 ? 8.111 -17.020 -2.039 1.00 95.88 163 SER A CA 1
ATOM 1294 C C . SER A 1 163 ? 8.891 -17.380 -0.774 1.00 95.88 163 SER A C 1
ATOM 1296 O O . SER A 1 163 ? 8.329 -17.513 0.315 1.00 95.88 163 SER A O 1
ATOM 1298 N N . ASP A 1 164 ? 10.218 -17.437 -0.898 1.00 94.56 164 ASP A N 1
ATOM 1299 C CA . ASP A 1 164 ? 11.133 -17.578 0.237 1.00 94.56 164 ASP A CA 1
ATOM 1300 C C . ASP A 1 164 ? 11.358 -16.249 0.987 1.00 94.56 164 ASP A C 1
ATOM 1302 O O . ASP A 1 164 ? 11.812 -16.250 2.137 1.00 94.56 164 ASP A O 1
ATOM 1306 N N . ASP A 1 165 ? 11.013 -15.106 0.382 1.00 95.69 165 ASP A N 1
ATOM 1307 C CA . ASP A 1 165 ? 11.176 -13.791 0.999 1.00 95.69 165 ASP A CA 1
ATOM 1308 C C . ASP A 1 165 ? 10.025 -13.499 1.975 1.00 95.69 165 ASP A C 1
ATOM 1310 O O . ASP A 1 165 ? 8.842 -13.487 1.625 1.00 95.69 165 ASP A O 1
ATOM 1314 N N . SER A 1 166 ? 10.353 -13.261 3.248 1.00 95.44 166 SER A N 1
ATOM 1315 C CA . SER A 1 166 ? 9.330 -12.960 4.255 1.00 95.44 166 SER A CA 1
ATOM 1316 C C . SER A 1 166 ? 8.626 -11.630 3.995 1.00 95.44 166 SER A C 1
ATOM 1318 O O . SER A 1 166 ? 7.446 -11.512 4.308 1.00 95.44 166 SER A O 1
ATOM 1320 N N . GLY A 1 167 ? 9.315 -10.643 3.417 1.00 96.75 167 GLY A N 1
ATOM 1321 C CA . GLY A 1 167 ? 8.739 -9.341 3.090 1.00 96.75 167 GLY A CA 1
ATOM 1322 C C . GLY A 1 167 ? 7.668 -9.437 2.004 1.00 96.75 167 GLY A C 1
ATOM 1323 O O . GLY A 1 167 ? 6.606 -8.828 2.140 1.00 96.75 167 GLY A O 1
ATOM 1324 N N . GLU A 1 168 ? 7.906 -10.248 0.974 1.00 97.50 168 GLU A N 1
ATOM 1325 C CA . GLU A 1 168 ? 6.928 -10.555 -0.070 1.00 97.50 168 GLU A CA 1
ATOM 1326 C C . GLU A 1 168 ? 5.720 -11.300 0.506 1.00 97.50 168 GLU A C 1
ATOM 1328 O O . GLU A 1 168 ? 4.577 -10.916 0.253 1.00 97.50 168 GLU A O 1
ATOM 1333 N N . ARG A 1 169 ? 5.938 -12.317 1.349 1.00 97.88 169 ARG A N 1
ATOM 1334 C CA . ARG A 1 169 ? 4.825 -13.031 1.997 1.00 97.88 169 ARG A CA 1
ATOM 1335 C C . ARG A 1 169 ? 4.007 -12.120 2.919 1.00 97.88 169 ARG A C 1
ATOM 1337 O O . ARG A 1 169 ? 2.776 -12.199 2.912 1.00 97.88 169 ARG A O 1
ATOM 1344 N N . GLU A 1 170 ? 4.666 -11.226 3.659 1.00 97.88 170 GLU A N 1
ATOM 1345 C CA . GLU A 1 170 ? 4.014 -10.198 4.481 1.00 97.88 170 GLU A CA 1
ATOM 1346 C C . GLU A 1 170 ? 3.122 -9.279 3.644 1.00 97.88 170 GLU A C 1
ATOM 1348 O O . GLU A 1 170 ? 1.958 -9.050 3.985 1.00 97.88 170 GLU A O 1
ATOM 1353 N N . GLU A 1 171 ? 3.670 -8.741 2.555 1.00 98.31 171 GLU A N 1
ATOM 1354 C CA . GLU A 1 171 ? 2.964 -7.820 1.670 1.00 98.31 171 GLU A CA 1
ATOM 1355 C C . GLU A 1 171 ? 1.779 -8.508 0.983 1.00 98.31 171 GLU A C 1
ATOM 1357 O O . GLU A 1 171 ? 0.679 -7.952 0.946 1.00 98.31 171 GLU A O 1
ATOM 1362 N N . ALA A 1 172 ? 1.954 -9.752 0.532 1.00 98.50 172 ALA A N 1
ATOM 1363 C CA . ALA A 1 172 ? 0.899 -10.528 -0.106 1.00 98.50 172 ALA A CA 1
ATOM 1364 C C . ALA A 1 172 ? -0.298 -10.781 0.818 1.00 98.50 172 ALA A C 1
ATOM 1366 O O . ALA A 1 172 ? -1.456 -10.610 0.413 1.00 98.50 172 ALA A O 1
ATOM 1367 N N . LEU A 1 173 ? -0.034 -11.130 2.077 1.00 98.00 173 LEU A N 1
ATOM 1368 C CA . LEU A 1 173 ? -1.084 -11.415 3.048 1.00 98.00 173 LEU A CA 1
ATOM 1369 C C . LEU A 1 173 ? -1.824 -10.137 3.481 1.00 98.00 173 LEU A C 1
ATOM 1371 O O . LEU A 1 173 ? -3.056 -10.123 3.551 1.00 98.00 173 LEU A O 1
ATOM 1375 N N . TYR A 1 174 ? -1.099 -9.029 3.672 1.00 98.50 174 TYR A N 1
ATOM 1376 C CA . TYR A 1 174 ? -1.700 -7.717 3.932 1.00 98.50 174 TYR A CA 1
ATOM 1377 C C . TYR A 1 174 ? -2.600 -7.242 2.776 1.00 98.50 174 TYR A C 1
ATOM 1379 O O . TYR A 1 174 ? -3.734 -6.798 3.002 1.00 98.50 174 TYR A O 1
ATOM 1387 N N . LEU A 1 175 ? -2.128 -7.353 1.530 1.00 98.50 175 LEU A N 1
ATOM 1388 C CA . LEU A 1 175 ? -2.910 -6.970 0.352 1.00 98.50 175 LEU A CA 1
ATOM 1389 C C . LEU A 1 175 ? -4.147 -7.859 0.194 1.00 98.50 175 LEU A C 1
ATOM 1391 O O . LEU A 1 175 ? -5.225 -7.352 -0.110 1.00 98.50 175 LEU A O 1
ATOM 1395 N N . THR A 1 176 ? -4.033 -9.156 0.484 1.00 98.62 176 THR A N 1
ATOM 1396 C CA . THR A 1 176 ? -5.175 -10.081 0.474 1.00 98.62 176 THR A CA 1
ATOM 1397 C C . THR A 1 176 ? -6.250 -9.655 1.479 1.00 98.62 176 THR A C 1
ATOM 1399 O O . THR A 1 176 ? -7.422 -9.534 1.112 1.00 98.62 176 THR A O 1
ATOM 1402 N N . ALA A 1 177 ? -5.865 -9.338 2.722 1.00 98.44 177 ALA A N 1
ATOM 1403 C CA . ALA A 1 177 ? -6.795 -8.835 3.737 1.00 98.44 177 ALA A CA 1
ATOM 1404 C C . ALA A 1 177 ? -7.467 -7.518 3.305 1.00 98.44 177 ALA A C 1
ATOM 1406 O O . ALA A 1 177 ? -8.678 -7.351 3.467 1.00 98.44 177 ALA A O 1
ATOM 1407 N N . SER A 1 178 ? -6.694 -6.609 2.703 1.00 98.25 178 SER A N 1
ATOM 1408 C CA . SER A 1 178 ? -7.189 -5.326 2.186 1.00 98.25 178 SER A CA 1
ATOM 1409 C C . SER A 1 178 ? -8.228 -5.523 1.078 1.00 98.25 178 SER A C 1
ATOM 1411 O O . SER A 1 178 ? -9.319 -4.960 1.145 1.00 98.25 178 SER A O 1
ATOM 1413 N N . ILE A 1 179 ? -7.948 -6.396 0.104 1.00 98.19 179 ILE A N 1
ATOM 1414 C CA . ILE A 1 179 ? -8.871 -6.700 -1.001 1.00 98.19 179 ILE A CA 1
ATOM 1415 C C . ILE A 1 179 ? -10.162 -7.334 -0.477 1.00 98.19 179 ILE A C 1
ATOM 1417 O O . ILE A 1 179 ? -11.249 -6.996 -0.954 1.00 98.19 179 ILE A O 1
ATOM 1421 N N . HIS A 1 180 ? -10.079 -8.231 0.511 1.00 98.06 180 HIS A N 1
ATOM 1422 C CA . HIS A 1 180 ? -11.272 -8.782 1.150 1.00 98.06 180 HIS A CA 1
ATOM 1423 C C . HIS A 1 180 ? -12.128 -7.687 1.796 1.00 98.06 180 HIS A C 1
ATOM 1425 O O . HIS A 1 180 ? -13.341 -7.656 1.567 1.00 98.06 180 HIS A O 1
ATOM 1431 N N . ALA A 1 181 ? -11.514 -6.764 2.542 1.00 96.75 181 ALA A N 1
ATOM 1432 C CA . ALA A 1 181 ? -12.224 -5.661 3.184 1.00 96.75 181 ALA A CA 1
ATOM 1433 C C . ALA A 1 181 ? -12.897 -4.737 2.150 1.00 96.75 181 ALA A C 1
ATOM 1435 O O . ALA A 1 181 ? -14.079 -4.413 2.290 1.00 96.75 181 ALA A O 1
ATOM 1436 N N . ASP A 1 182 ? -12.187 -4.389 1.075 1.00 94.56 182 ASP A N 1
ATOM 1437 C CA . ASP A 1 182 ? -12.683 -3.548 -0.025 1.00 94.56 182 ASP A CA 1
ATOM 1438 C C . ASP A 1 182 ? -13.741 -4.239 -0.898 1.00 94.56 182 ASP A C 1
ATOM 1440 O O . ASP A 1 182 ? -14.446 -3.595 -1.680 1.00 94.56 182 ASP A O 1
ATOM 1444 N N . ASN A 1 183 ? -13.852 -5.564 -0.813 1.00 94.06 183 ASN A N 1
ATOM 1445 C CA . ASN A 1 183 ? -14.898 -6.344 -1.470 1.00 94.06 183 ASN A CA 1
ATOM 1446 C C . ASN A 1 183 ? -16.066 -6.684 -0.528 1.00 94.06 183 ASN A C 1
ATOM 1448 O O . ASN A 1 183 ? -16.890 -7.532 -0.861 1.00 94.06 183 ASN A O 1
ATOM 1452 N N . ASN A 1 184 ? -16.132 -6.052 0.649 1.00 95.00 184 ASN A N 1
ATOM 1453 C CA . ASN A 1 184 ? -17.115 -6.323 1.703 1.00 95.00 184 ASN A CA 1
ATOM 1454 C C . ASN A 1 184 ? -17.127 -7.782 2.200 1.00 95.00 184 ASN A C 1
ATOM 1456 O O . ASN A 1 184 ? -18.081 -8.223 2.839 1.00 95.00 184 ASN A O 1
ATOM 1460 N N . ALA A 1 185 ? -16.059 -8.537 1.941 1.00 97.06 185 ALA A N 1
ATOM 1461 C CA . ALA A 1 185 ? -15.869 -9.893 2.437 1.00 97.06 185 ALA A CA 1
ATOM 1462 C C . ALA A 1 185 ? -15.254 -9.836 3.843 1.00 97.06 185 ALA A C 1
ATOM 1464 O O . ALA A 1 185 ? -14.139 -10.305 4.067 1.00 97.06 185 ALA A O 1
ATOM 1465 N N . TYR A 1 186 ? -15.966 -9.211 4.785 1.00 98.31 186 TYR A N 1
ATOM 1466 C CA . TYR A 1 186 ? -15.415 -8.849 6.095 1.00 9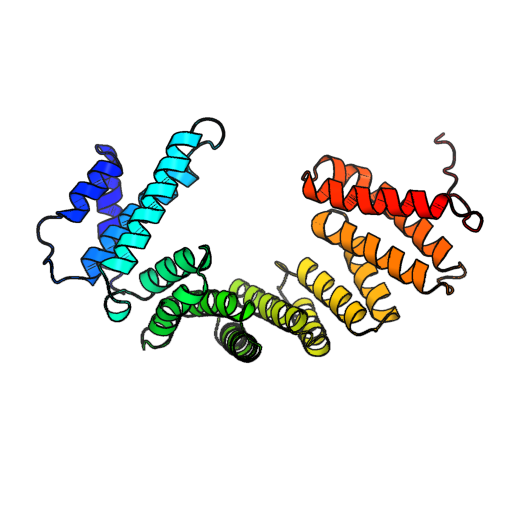8.31 186 TYR A CA 1
ATOM 1467 C C . TYR A 1 186 ? -14.936 -10.055 6.905 1.00 98.31 186 TYR A C 1
ATOM 1469 O O . TYR A 1 186 ? -13.917 -9.960 7.577 1.00 98.31 186 TYR A O 1
ATOM 1477 N N . ASP A 1 187 ? -15.601 -11.206 6.797 1.00 98.50 187 ASP A N 1
ATOM 1478 C CA . ASP A 1 187 ? -15.150 -12.438 7.453 1.00 98.50 187 ASP A CA 1
ATOM 1479 C C . ASP A 1 187 ? -13.803 -12.938 6.946 1.00 98.50 187 ASP A C 1
ATOM 1481 O O . ASP A 1 187 ? -12.934 -13.304 7.738 1.00 98.50 187 ASP A O 1
ATOM 1485 N N . ALA A 1 188 ? -13.607 -12.895 5.631 1.00 98.44 188 ALA A N 1
ATOM 1486 C CA . ALA A 1 188 ? -12.334 -13.250 5.031 1.00 98.44 188 ALA A CA 1
ATOM 1487 C C . ALA A 1 188 ? -11.253 -12.222 5.399 1.00 98.44 188 ALA A C 1
ATOM 1489 O O . ALA A 1 188 ? -10.156 -12.607 5.782 1.00 98.44 188 ALA A O 1
ATOM 1490 N N . ALA A 1 189 ? -11.584 -10.926 5.395 1.00 98.56 189 ALA A N 1
ATOM 1491 C CA . ALA A 1 189 ? -10.660 -9.873 5.817 1.00 98.56 189 ALA A CA 1
ATOM 1492 C C . ALA A 1 189 ? -10.200 -10.056 7.273 1.00 98.56 189 ALA A C 1
ATOM 1494 O O . ALA A 1 189 ? -9.014 -9.933 7.565 1.00 98.56 189 ALA A O 1
ATOM 1495 N N . ILE A 1 190 ? -11.129 -10.392 8.176 1.00 98.75 190 ILE A N 1
ATOM 1496 C CA . ILE A 1 190 ? -10.848 -10.696 9.585 1.00 98.75 190 ILE A CA 1
ATOM 1497 C C . ILE A 1 190 ? -9.930 -11.915 9.701 1.00 98.75 190 ILE A C 1
ATOM 1499 O O . ILE A 1 190 ? -8.945 -11.854 10.434 1.00 98.75 190 ILE A O 1
ATOM 1503 N N . ALA A 1 191 ? -10.238 -13.005 8.994 1.00 98.62 191 ALA A N 1
ATOM 1504 C CA . ALA A 1 191 ? -9.436 -14.224 9.033 1.00 98.62 191 ALA A CA 1
ATOM 1505 C C . ALA A 1 191 ? -8.002 -13.973 8.539 1.00 98.62 191 ALA A C 1
ATOM 1507 O O . ALA A 1 191 ? -7.052 -14.264 9.259 1.00 98.62 191 ALA A O 1
ATOM 1508 N N . THR A 1 192 ? -7.844 -13.342 7.373 1.00 98.50 192 THR A N 1
ATOM 1509 C CA . THR A 1 192 ? -6.528 -13.042 6.791 1.00 98.50 192 THR A CA 1
ATOM 1510 C C . THR A 1 192 ? -5.739 -12.029 7.627 1.00 98.50 192 THR A C 1
ATOM 1512 O O . THR A 1 192 ? -4.533 -12.177 7.811 1.00 98.50 192 THR A O 1
ATOM 1515 N N . ALA A 1 193 ? -6.393 -11.005 8.188 1.00 98.50 193 ALA A N 1
ATOM 151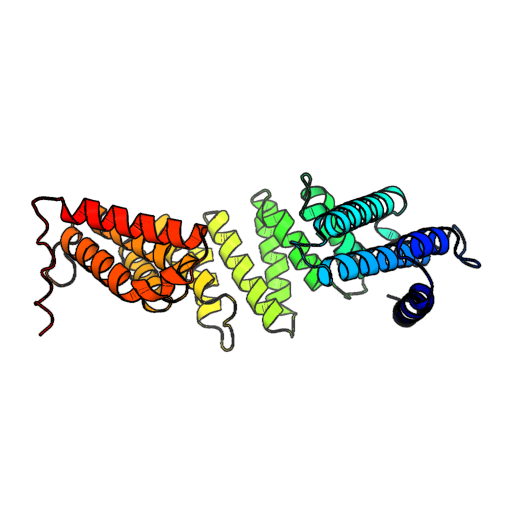6 C CA . ALA A 1 193 ? -5.717 -10.055 9.072 1.00 98.50 193 ALA A CA 1
ATOM 1517 C C . ALA A 1 193 ? -5.231 -10.722 10.370 1.00 98.50 193 ALA A C 1
ATOM 1519 O O . ALA A 1 193 ? -4.157 -10.374 10.859 1.00 98.50 193 ALA A O 1
ATOM 1520 N N . LYS A 1 194 ? -5.987 -11.680 10.927 1.00 98.25 194 LYS A N 1
ATOM 1521 C CA . LYS A 1 194 ? -5.546 -12.479 12.082 1.00 98.25 194 LYS A CA 1
ATOM 1522 C C . LYS A 1 194 ? -4.371 -13.377 11.727 1.00 98.25 194 LYS A C 1
ATOM 1524 O O . LYS A 1 194 ? -3.377 -13.336 12.438 1.00 98.25 194 LYS A O 1
ATOM 1529 N N . GLU A 1 195 ? -4.448 -14.084 10.602 1.00 98.12 195 GLU A N 1
ATOM 1530 C CA . GLU A 1 195 ? -3.349 -14.907 10.087 1.00 98.12 195 GLU A CA 1
ATOM 1531 C C . GLU A 1 195 ? -2.053 -14.093 9.982 1.00 98.12 195 GLU A C 1
ATOM 1533 O O . GLU A 1 195 ? -1.015 -14.509 10.494 1.00 98.12 195 GLU A O 1
ATOM 1538 N N . TYR A 1 196 ? -2.122 -12.874 9.433 1.00 98.19 196 TYR A N 1
ATOM 1539 C CA . TYR A 1 196 ? -0.966 -11.977 9.387 1.00 98.19 196 TYR A CA 1
ATOM 1540 C C . TYR A 1 196 ? -0.410 -11.668 10.782 1.00 98.19 196 TYR A C 1
ATOM 1542 O O . TYR A 1 196 ? 0.800 -11.687 10.990 1.00 98.19 196 TYR A O 1
ATOM 1550 N N . LEU A 1 197 ? -1.282 -11.345 11.740 1.00 97.44 197 LEU A N 1
ATOM 1551 C CA . LEU A 1 197 ? -0.879 -10.944 13.090 1.00 97.44 197 LEU A CA 1
ATOM 1552 C C . LEU A 1 197 ? -0.339 -12.105 13.935 1.00 97.44 197 LEU A C 1
ATOM 1554 O O . LEU A 1 197 ? 0.412 -11.855 14.879 1.00 97.44 197 LEU A O 1
ATOM 1558 N N . GLU A 1 198 ? -0.735 -13.333 13.611 1.00 97.38 198 GLU A N 1
ATOM 1559 C CA . GLU A 1 198 ? -0.323 -14.573 14.275 1.00 97.38 198 GLU A CA 1
ATOM 1560 C C . GLU A 1 198 ? 0.911 -15.211 13.621 1.00 97.38 198 GLU A C 1
ATOM 1562 O O . GLU A 1 198 ? 1.550 -16.064 14.231 1.00 97.38 198 GLU A O 1
ATOM 1567 N N . THR A 1 199 ? 1.282 -14.782 12.411 1.00 96.56 199 THR A N 1
ATOM 1568 C CA . THR A 1 199 ? 2.470 -15.288 11.718 1.00 96.56 199 THR A CA 1
ATOM 1569 C C . THR A 1 199 ? 3.752 -14.744 12.353 1.00 96.56 199 THR A C 1
ATOM 1571 O O . THR A 1 199 ? 3.966 -13.532 12.473 1.00 96.56 199 THR A O 1
ATOM 1574 N N . ASP A 1 200 ? 4.641 -15.655 12.746 1.00 94.50 200 ASP A N 1
ATOM 1575 C CA . ASP A 1 200 ? 5.923 -15.306 13.351 1.00 94.50 200 ASP A CA 1
ATOM 1576 C C . ASP A 1 200 ? 6.820 -14.523 12.384 1.00 94.50 200 ASP A C 1
ATOM 1578 O O . ASP A 1 200 ? 6.926 -14.814 11.196 1.00 94.50 200 ASP A O 1
ATOM 1582 N N . GLY A 1 201 ? 7.489 -13.500 12.916 1.00 93.56 201 GLY A N 1
ATOM 1583 C CA . GLY A 1 201 ? 8.365 -12.618 12.142 1.00 93.56 201 GLY A CA 1
ATOM 1584 C C . GLY A 1 201 ? 7.645 -11.488 11.403 1.00 93.56 201 GLY A C 1
ATOM 1585 O O . GLY A 1 201 ? 8.291 -10.489 11.101 1.00 93.56 201 GLY A O 1
ATOM 1586 N N . PHE A 1 202 ? 6.324 -11.563 11.208 1.00 96.56 202 PHE A N 1
ATOM 1587 C CA . PHE A 1 202 ? 5.582 -10.541 10.465 1.00 96.56 202 PHE A CA 1
ATOM 1588 C C . PHE A 1 202 ? 5.372 -9.279 11.303 1.00 96.56 202 PHE A C 1
ATOM 1590 O O . PHE A 1 202 ? 4.849 -9.323 12.427 1.00 96.56 202 PHE A O 1
ATOM 1597 N N . ARG A 1 203 ? 5.820 -8.128 10.784 1.00 95.44 203 ARG A N 1
ATOM 1598 C CA . ARG A 1 203 ? 5.825 -6.856 11.533 1.00 95.44 203 ARG A CA 1
ATOM 1599 C C . ARG A 1 203 ?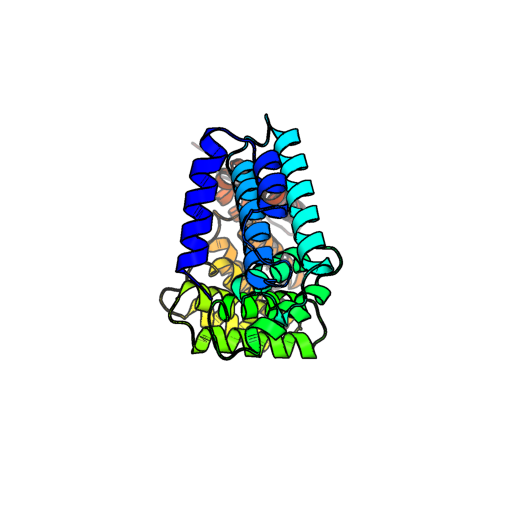 5.517 -5.627 10.680 1.00 95.44 203 ARG A C 1
ATOM 1601 O O . ARG A 1 203 ? 4.929 -4.684 11.218 1.00 95.44 203 ARG A O 1
ATOM 1608 N N . ARG A 1 204 ? 5.867 -5.613 9.388 1.00 96.69 204 ARG A N 1
ATOM 1609 C CA . ARG A 1 204 ? 5.815 -4.423 8.512 1.00 96.69 204 ARG A CA 1
ATOM 1610 C C . ARG A 1 204 ? 4.415 -3.810 8.419 1.00 96.69 204 ARG A C 1
ATOM 1612 O O . ARG A 1 204 ? 4.270 -2.589 8.434 1.00 96.69 204 ARG A O 1
ATOM 1619 N N . TYR A 1 205 ? 3.389 -4.654 8.396 1.00 97.25 205 TYR A N 1
ATOM 1620 C CA . TYR A 1 205 ? 1.977 -4.298 8.259 1.00 97.25 205 TYR A CA 1
ATOM 1621 C C . TYR A 1 205 ? 1.145 -4.631 9.504 1.00 97.25 205 TYR A C 1
ATOM 1623 O O . TYR A 1 205 ? -0.081 -4.617 9.442 1.00 97.25 205 TYR A O 1
ATOM 1631 N N . ALA A 1 206 ? 1.761 -4.861 10.671 1.00 96.56 206 ALA A N 1
ATOM 1632 C CA . ALA A 1 206 ? 1.020 -5.246 11.877 1.00 96.56 206 ALA A CA 1
ATOM 1633 C C . ALA A 1 206 ? -0.024 -4.199 12.307 1.00 96.56 206 ALA A C 1
ATOM 1635 O O . ALA A 1 206 ? -1.160 -4.544 12.626 1.00 96.56 206 ALA A O 1
ATOM 1636 N N . VAL A 1 207 ? 0.324 -2.909 12.301 1.00 96.56 207 VAL A N 1
ATOM 1637 C CA . VAL A 1 207 ? -0.638 -1.844 12.641 1.00 96.56 207 VAL A CA 1
ATOM 1638 C C . VAL A 1 207 ? -1.732 -1.703 11.565 1.00 96.56 207 VAL A C 1
ATOM 1640 O O . VAL A 1 207 ? -2.906 -1.723 11.943 1.00 96.56 207 VAL A O 1
ATOM 1643 N N . PRO A 1 208 ? -1.409 -1.655 10.253 1.00 97.31 208 PRO A N 1
ATOM 1644 C CA . PRO A 1 208 ? -2.412 -1.751 9.189 1.00 97.31 208 PRO A CA 1
ATOM 1645 C C . PRO A 1 208 ? -3.366 -2.948 9.320 1.00 97.31 208 PRO A C 1
ATOM 1647 O O . PRO A 1 208 ? -4.578 -2.768 9.237 1.00 97.31 208 PRO A O 1
ATOM 1650 N N . CYS A 1 209 ? -2.860 -4.152 9.603 1.00 98.06 209 CYS A N 1
ATOM 1651 C CA . CYS A 1 209 ? -3.684 -5.351 9.776 1.00 98.06 209 CYS A CA 1
ATOM 1652 C C . CYS A 1 209 ? -4.599 -5.259 11.003 1.00 98.06 209 CYS A C 1
ATOM 1654 O O . CYS A 1 209 ? -5.763 -5.641 10.918 1.00 98.06 209 CYS A O 1
ATOM 1656 N N . ARG A 1 210 ? -4.138 -4.688 12.127 1.00 98.00 210 ARG A N 1
ATOM 1657 C CA . ARG A 1 210 ? -5.021 -4.424 13.282 1.00 98.00 210 ARG A CA 1
ATOM 1658 C C . ARG A 1 210 ? -6.124 -3.421 12.942 1.00 98.00 210 ARG A C 1
ATOM 1660 O O . ARG A 1 210 ? -7.256 -3.596 13.386 1.00 98.00 210 ARG A O 1
ATOM 1667 N N . MET A 1 211 ? -5.815 -2.402 12.139 1.00 98.12 211 MET A N 1
ATOM 1668 C CA . MET A 1 211 ? -6.817 -1.449 11.655 1.00 98.12 211 MET A CA 1
ATOM 1669 C C . MET A 1 211 ? -7.838 -2.097 10.720 1.00 98.12 211 MET A C 1
ATOM 1671 O O . MET A 1 211 ? -9.036 -1.882 10.895 1.00 98.12 211 MET A O 1
ATOM 1675 N N . LEU A 1 212 ? -7.387 -2.925 9.772 1.00 98.25 212 LEU A N 1
ATOM 1676 C CA . LEU A 1 212 ? -8.264 -3.698 8.889 1.00 98.25 212 LEU A CA 1
ATOM 1677 C C . LEU A 1 212 ? -9.165 -4.646 9.679 1.00 98.25 212 LEU A C 1
ATOM 1679 O O . LEU A 1 212 ? -10.363 -4.716 9.406 1.00 98.25 212 LEU A O 1
ATOM 1683 N N . LEU A 1 213 ? -8.608 -5.329 10.680 1.00 98.38 213 LEU A N 1
ATOM 1684 C CA . LEU A 1 213 ? -9.347 -6.206 11.581 1.00 98.38 213 LEU A CA 1
ATOM 1685 C C . LEU A 1 213 ? -10.468 -5.436 12.295 1.00 98.38 213 LEU A C 1
ATOM 1687 O O . LEU A 1 213 ? -11.629 -5.836 12.223 1.00 98.38 213 LEU A O 1
ATOM 1691 N N . ALA A 1 214 ? -10.140 -4.303 12.923 1.00 98.62 214 ALA A N 1
ATOM 1692 C CA . ALA A 1 214 ? -11.110 -3.480 13.642 1.00 98.62 214 ALA A CA 1
ATOM 1693 C C . ALA A 1 214 ? -12.217 -2.933 12.727 1.00 98.62 214 ALA A C 1
ATOM 1695 O O . ALA A 1 214 ? -13.403 -3.091 13.021 1.00 98.62 214 ALA A O 1
ATOM 1696 N N . ALA A 1 215 ? -11.837 -2.366 11.580 1.00 98.56 215 ALA A N 1
ATOM 1697 C CA . ALA A 1 215 ? -12.782 -1.831 10.604 1.00 98.56 215 ALA A CA 1
ATOM 1698 C C . ALA A 1 215 ? -13.679 -2.912 9.990 1.00 98.56 215 ALA A C 1
ATOM 1700 O O . ALA A 1 215 ? -14.850 -2.657 9.710 1.00 98.56 215 ALA A O 1
ATOM 1701 N N . SER A 1 216 ? -13.158 -4.123 9.797 1.00 98.69 216 SER A N 1
ATOM 1702 C CA . SER A 1 216 ? -13.945 -5.242 9.275 1.00 98.69 216 SER A CA 1
ATOM 1703 C C . SER A 1 216 ? -14.956 -5.746 10.304 1.00 98.69 216 SER A C 1
ATOM 1705 O O . SER A 1 216 ? -16.096 -6.014 9.932 1.00 98.69 216 SER A O 1
ATOM 1707 N N . HIS A 1 217 ? -14.598 -5.811 11.593 1.00 98.69 217 HIS A N 1
ATOM 1708 C CA . HIS A 1 217 ? -15.566 -6.110 12.655 1.00 98.69 217 HIS A CA 1
ATOM 1709 C C . HIS A 1 217 ? -16.687 -5.061 12.716 1.00 98.69 217 HIS A C 1
ATOM 1711 O O . HIS A 1 217 ? -17.860 -5.431 12.768 1.00 98.69 217 HIS A O 1
ATOM 1717 N N . ASP A 1 218 ? -16.343 -3.771 12.640 1.00 98.38 218 ASP A N 1
ATOM 1718 C CA . ASP A 1 218 ? -17.315 -2.668 12.649 1.00 98.38 218 ASP A CA 1
ATOM 1719 C C . ASP A 1 218 ? -18.284 -2.760 11.463 1.00 98.38 218 ASP A C 1
ATOM 1721 O O . ASP A 1 218 ? -19.501 -2.829 11.644 1.00 98.38 218 ASP A O 1
ATOM 1725 N N . LYS A 1 219 ? -17.753 -2.881 10.239 1.00 98.06 219 LYS A N 1
ATOM 1726 C CA . LYS A 1 219 ? -18.577 -3.005 9.028 1.00 98.06 219 LYS A CA 1
ATOM 1727 C C . LYS A 1 219 ? -19.406 -4.295 8.981 1.00 98.06 219 LYS A C 1
ATOM 1729 O O . LYS A 1 219 ? -20.463 -4.307 8.355 1.00 98.06 219 LYS A O 1
ATOM 1734 N N . ALA A 1 220 ? -18.973 -5.356 9.663 1.00 97.88 220 ALA A N 1
ATOM 1735 C CA . ALA A 1 220 ? -19.740 -6.591 9.834 1.00 97.88 220 ALA A CA 1
ATOM 1736 C C . ALA A 1 220 ? -20.811 -6.512 10.943 1.00 97.88 220 ALA A C 1
ATOM 1738 O O . ALA A 1 220 ? -21.502 -7.500 11.190 1.00 97.88 220 ALA A O 1
ATOM 1739 N N . GLY A 1 221 ? -20.946 -5.376 11.640 1.00 97.25 221 GLY A N 1
ATOM 1740 C CA . GLY A 1 221 ? -21.900 -5.199 12.739 1.00 97.25 221 GLY A CA 1
ATOM 1741 C C . GLY A 1 221 ? -21.491 -5.883 14.048 1.00 97.25 221 GLY A C 1
ATOM 1742 O O . GLY A 1 221 ? -22.310 -6.007 14.958 1.00 97.25 221 GLY A O 1
ATOM 1743 N N . ARG A 1 222 ? -20.233 -6.320 14.175 1.00 97.88 222 ARG A N 1
ATOM 1744 C CA . ARG A 1 222 ? -19.685 -6.959 15.382 1.00 97.88 222 ARG A CA 1
ATOM 1745 C C . ARG A 1 222 ? -19.184 -5.893 16.346 1.00 97.88 222 ARG A C 1
ATOM 1747 O O . ARG A 1 222 ? -17.984 -5.691 16.499 1.00 97.88 222 ARG A O 1
ATOM 1754 N N . VAL A 1 223 ? -20.134 -5.184 16.951 1.00 97.19 223 VAL A N 1
ATOM 1755 C CA . VAL A 1 223 ? -19.888 -3.974 17.753 1.00 97.19 223 VAL A CA 1
ATOM 1756 C C . VAL A 1 223 ? -18.847 -4.202 18.852 1.00 97.19 223 VAL A C 1
ATOM 1758 O O . VAL A 1 223 ? -17.898 -3.428 18.953 1.00 97.19 223 VAL A O 1
ATOM 1761 N N . ASP A 1 224 ? -18.983 -5.264 19.648 1.00 96.62 224 ASP A N 1
ATOM 1762 C CA . ASP A 1 224 ? -18.074 -5.502 20.776 1.00 96.62 224 ASP A CA 1
ATOM 1763 C C . ASP A 1 224 ? -16.662 -5.887 20.313 1.00 96.62 224 ASP A C 1
ATOM 1765 O O . ASP A 1 224 ? -15.679 -5.340 20.817 1.00 96.62 224 ASP A O 1
ATOM 1769 N N . ASP A 1 225 ? -16.548 -6.734 19.285 1.00 98.25 225 ASP A N 1
ATOM 1770 C CA . ASP A 1 225 ? -15.252 -7.077 18.692 1.00 98.25 225 ASP A CA 1
ATOM 1771 C C . ASP A 1 225 ? -14.563 -5.843 18.092 1.00 98.25 225 ASP A C 1
ATOM 1773 O O . ASP A 1 225 ? -13.353 -5.661 18.246 1.00 98.25 225 ASP A O 1
ATOM 1777 N N . ALA A 1 226 ? -15.329 -4.972 17.426 1.00 98.56 226 ALA A N 1
ATOM 1778 C CA . ALA A 1 226 ? -14.822 -3.730 16.858 1.00 98.56 226 ALA A CA 1
ATOM 1779 C C . ALA A 1 226 ? -14.281 -2.802 17.950 1.00 98.56 226 ALA A C 1
ATOM 1781 O O . ALA A 1 226 ? -13.187 -2.255 17.808 1.00 98.56 226 ALA A O 1
ATOM 1782 N N . LEU A 1 227 ? -15.007 -2.660 19.065 1.00 98.31 227 LEU A N 1
ATOM 1783 C CA . LEU A 1 227 ? -14.560 -1.876 20.215 1.00 98.31 227 LEU A CA 1
ATOM 1784 C C . LEU A 1 227 ? -13.252 -2.420 20.793 1.00 98.31 227 LEU A C 1
ATOM 1786 O O . LEU A 1 227 ? -12.326 -1.644 21.033 1.00 98.31 227 LEU A O 1
ATOM 1790 N N . THR A 1 228 ? -13.138 -3.736 20.978 1.00 97.75 228 THR A N 1
ATOM 1791 C CA . THR A 1 228 ? -11.895 -4.360 21.447 1.00 97.75 228 THR A CA 1
ATOM 1792 C C . THR A 1 228 ? -10.745 -4.140 20.463 1.00 97.75 228 THR A C 1
ATOM 1794 O O . THR A 1 228 ? -9.649 -3.747 20.868 1.00 97.75 228 THR A O 1
ATOM 1797 N N . ALA A 1 229 ? -10.982 -4.344 19.168 1.00 98.25 229 ALA A N 1
ATOM 1798 C CA . ALA A 1 229 ? -9.951 -4.234 18.144 1.00 98.25 229 ALA A CA 1
ATOM 1799 C C . ALA A 1 229 ? -9.463 -2.786 17.953 1.00 98.25 229 ALA A C 1
ATOM 1801 O O . ALA A 1 229 ? -8.253 -2.547 17.950 1.00 98.25 229 ALA A O 1
ATOM 1802 N N . TYR A 1 230 ? -10.365 -1.799 17.874 1.00 98.56 230 TYR A N 1
ATOM 1803 C CA . TYR A 1 230 ? -9.972 -0.387 17.810 1.00 98.56 230 TYR A CA 1
ATOM 1804 C C . TYR A 1 230 ? -9.257 0.065 19.080 1.00 98.56 230 TYR A C 1
ATOM 1806 O O . TYR A 1 230 ? -8.266 0.796 18.993 1.00 98.56 230 TYR A O 1
ATOM 1814 N N . GLN A 1 231 ? -9.704 -0.410 20.248 1.00 97.44 231 GLN A N 1
ATOM 1815 C CA . GLN A 1 231 ? -9.019 -0.137 21.505 1.00 97.44 231 GLN A CA 1
ATOM 1816 C C . GLN A 1 231 ? -7.571 -0.627 21.477 1.00 97.44 231 GLN A C 1
ATOM 1818 O O . GLN A 1 231 ? -6.655 0.107 21.850 1.00 97.44 231 GLN A O 1
ATOM 1823 N N . GLN A 1 232 ? -7.351 -1.841 20.975 1.00 96.38 232 GLN A N 1
ATOM 1824 C CA . GLN A 1 232 ? -6.013 -2.397 20.840 1.00 96.38 232 GLN A CA 1
ATOM 1825 C C . GLN A 1 232 ? -5.137 -1.576 19.886 1.00 96.38 232 GLN A C 1
ATOM 1827 O O . GLN A 1 232 ? -3.950 -1.388 20.172 1.00 96.38 232 GLN A O 1
ATOM 1832 N N . VAL A 1 233 ? -5.683 -1.064 18.776 1.00 97.31 233 VAL A N 1
ATOM 1833 C CA . VAL A 1 233 ? -4.912 -0.220 17.850 1.00 97.31 233 VAL A CA 1
ATOM 1834 C C . VAL A 1 233 ? -4.426 1.042 18.548 1.00 97.31 233 VAL A C 1
ATOM 1836 O O . VAL A 1 233 ? -3.216 1.276 18.582 1.00 97.31 233 VAL A O 1
ATOM 1839 N N . TRP A 1 234 ? -5.333 1.848 19.110 1.00 95.75 234 TRP A N 1
ATOM 1840 C CA . TRP A 1 234 ? -4.920 3.138 19.656 1.00 95.75 234 TRP A CA 1
ATOM 1841 C C . TRP A 1 234 ? -4.021 2.966 20.882 1.00 95.75 234 TRP A C 1
ATOM 1843 O O . TRP A 1 234 ? -3.090 3.747 21.025 1.00 95.75 234 TRP A O 1
ATOM 1853 N N . ILE A 1 235 ? -4.209 1.924 21.709 1.00 93.94 235 ILE A N 1
ATOM 1854 C CA . ILE A 1 235 ? -3.326 1.650 22.857 1.00 93.94 235 ILE A CA 1
ATOM 1855 C C . ILE A 1 235 ? -1.919 1.255 22.398 1.00 93.94 235 ILE A C 1
ATOM 1857 O O . ILE A 1 235 ? -0.929 1.769 22.914 1.00 93.94 235 ILE A O 1
ATOM 1861 N N . SER A 1 236 ? -1.814 0.328 21.443 1.00 92.44 236 SER A N 1
ATOM 1862 C CA . SER A 1 236 ? -0.521 -0.238 21.031 1.00 92.44 236 SER A CA 1
ATOM 1863 C C . SER A 1 236 ? 0.262 0.643 20.057 1.00 92.44 236 SER A C 1
ATOM 1865 O O . SER A 1 236 ? 1.444 0.393 19.835 1.00 92.44 236 SER A O 1
ATOM 1867 N N . SER A 1 237 ? -0.383 1.653 19.465 1.00 92.12 237 SER A N 1
ATOM 1868 C CA . SER A 1 237 ? 0.168 2.427 18.345 1.00 92.12 237 SER A CA 1
ATOM 1869 C C . SER A 1 237 ? 0.076 3.946 18.548 1.00 92.12 237 SER A C 1
ATOM 1871 O O . SER A 1 237 ? 0.053 4.681 17.569 1.00 92.12 237 SER A O 1
ATOM 1873 N N . MET A 1 238 ? 0.054 4.439 19.796 1.00 89.62 238 MET A N 1
ATOM 1874 C CA . MET A 1 238 ? -0.076 5.879 20.120 1.00 89.62 238 MET A CA 1
ATOM 1875 C C . MET A 1 238 ? 0.978 6.782 19.456 1.00 89.62 238 MET A C 1
ATOM 1877 O O . MET A 1 238 ? 0.725 7.960 19.227 1.00 89.62 238 MET A O 1
ATOM 1881 N N . GLY A 1 239 ? 2.164 6.248 19.145 1.00 87.56 239 GLY A N 1
ATOM 1882 C CA . GLY A 1 239 ? 3.213 6.981 18.427 1.00 87.56 239 GLY A CA 1
ATOM 1883 C C . GLY A 1 239 ? 2.988 7.089 16.915 1.00 87.56 239 GLY A C 1
ATOM 1884 O O . GLY A 1 239 ? 3.763 7.748 16.233 1.00 87.56 239 GLY A O 1
ATOM 1885 N N . THR A 1 240 ? 1.964 6.431 16.368 1.00 92.69 240 THR A N 1
ATOM 1886 C CA . THR A 1 240 ? 1.651 6.407 14.935 1.00 92.69 240 THR A CA 1
ATOM 1887 C C . THR A 1 240 ? 0.264 7.000 14.702 1.00 92.69 240 THR A C 1
ATOM 1889 O O . T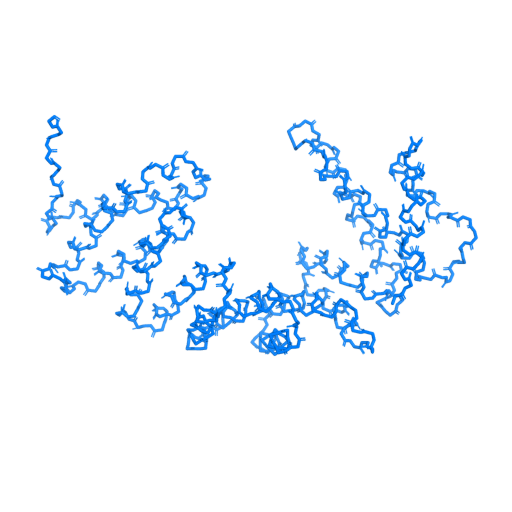HR A 1 240 ? -0.718 6.282 14.489 1.00 92.69 240 THR A O 1
ATOM 1892 N N . ILE A 1 241 ? 0.208 8.334 14.734 1.00 96.25 241 ILE A N 1
ATOM 1893 C CA . ILE A 1 241 ? -1.025 9.136 14.733 1.00 96.25 241 ILE A CA 1
ATOM 1894 C C . ILE A 1 241 ? -1.959 8.780 13.571 1.00 96.25 241 ILE A C 1
ATOM 1896 O O . ILE A 1 241 ? -3.161 8.626 13.793 1.00 96.25 241 ILE A O 1
ATOM 1900 N N . ARG A 1 242 ? -1.413 8.528 12.372 1.00 96.25 242 ARG A N 1
ATOM 1901 C CA . ARG A 1 242 ? -2.184 8.083 11.192 1.00 96.25 242 ARG A CA 1
ATOM 1902 C C . ARG A 1 242 ? -3.062 6.844 11.408 1.00 96.25 242 ARG A C 1
ATOM 1904 O O . ARG A 1 242 ? -3.992 6.628 10.642 1.00 96.25 242 ARG A O 1
ATOM 1911 N N . PHE A 1 243 ? -2.767 6.012 12.410 1.00 96.25 243 PHE A N 1
ATOM 1912 C CA . PHE A 1 243 ? -3.582 4.843 12.754 1.00 96.25 243 PHE A CA 1
ATOM 1913 C C . PHE A 1 243 ? -4.283 5.005 14.101 1.00 96.25 243 PHE A C 1
ATOM 1915 O O . PHE A 1 243 ? -5.459 4.663 14.217 1.00 96.25 243 PHE A O 1
ATOM 1922 N N . SER A 1 244 ? -3.597 5.538 15.117 1.00 97.38 244 SER A N 1
ATOM 1923 C CA . SER A 1 244 ? -4.172 5.640 16.458 1.00 97.38 244 SER A CA 1
ATOM 1924 C C . SER A 1 244 ? -5.300 6.666 16.555 1.00 97.38 244 SER A C 1
ATOM 1926 O O . SER A 1 244 ? -6.273 6.393 17.255 1.00 97.38 244 SER A O 1
ATOM 1928 N N . SER A 1 245 ? -5.224 7.798 15.841 1.00 98.12 245 SER A N 1
ATOM 1929 C CA . SER A 1 245 ? -6.281 8.820 15.889 1.00 98.12 245 SER A CA 1
ATOM 1930 C C . SER A 1 245 ? -7.573 8.336 15.223 1.00 98.12 245 SER A C 1
ATOM 1932 O O . SER A 1 245 ? -8.607 8.362 15.892 1.00 98.12 245 SER A O 1
ATOM 1934 N N . PRO A 1 246 ? -7.555 7.791 13.986 1.00 98.44 246 PRO A N 1
ATOM 1935 C CA . PRO A 1 246 ? -8.760 7.207 13.395 1.00 98.44 246 PRO A CA 1
ATOM 1936 C C . PRO A 1 246 ? -9.350 6.061 14.227 1.00 98.44 246 PRO A C 1
ATOM 1938 O O . PRO A 1 246 ? -10.570 5.964 14.358 1.00 98.44 246 PRO A O 1
ATOM 1941 N N . ALA A 1 247 ? -8.503 5.217 14.831 1.00 98.69 247 ALA A N 1
ATOM 1942 C CA . ALA A 1 247 ? -8.960 4.155 15.725 1.00 98.69 247 ALA A CA 1
ATOM 1943 C C . ALA A 1 247 ? -9.660 4.705 16.974 1.00 98.69 247 ALA A C 1
ATOM 1945 O O . ALA A 1 247 ? -10.734 4.225 17.331 1.00 98.69 247 ALA A O 1
ATOM 1946 N N . MET A 1 248 ? -9.071 5.715 17.625 1.00 98.69 248 MET A N 1
ATOM 1947 C CA . MET A 1 248 ? -9.659 6.361 18.798 1.00 98.69 248 MET A CA 1
ATOM 1948 C C . MET A 1 248 ? -10.989 7.029 18.449 1.00 98.69 248 MET A C 1
ATOM 1950 O O . MET A 1 248 ? -11.996 6.746 19.094 1.00 98.69 248 MET A O 1
ATOM 1954 N N . LYS A 1 249 ? -11.020 7.842 17.386 1.00 98.75 249 LYS A N 1
ATOM 1955 C CA . LYS A 1 249 ? -12.246 8.494 16.912 1.00 98.75 249 LYS A CA 1
ATOM 1956 C C . LYS A 1 249 ? -13.362 7.473 16.718 1.00 98.75 249 LYS A C 1
ATOM 1958 O O . LYS A 1 249 ? -14.450 7.624 17.268 1.00 98.75 249 LYS A O 1
ATOM 1963 N N . ARG A 1 250 ? -13.081 6.394 15.980 1.00 98.69 250 ARG A N 1
ATOM 1964 C CA . ARG A 1 250 ? -14.106 5.400 15.670 1.00 98.69 250 ARG A CA 1
ATOM 1965 C C . ARG A 1 250 ? -14.570 4.629 16.904 1.00 98.69 250 ARG A C 1
ATOM 1967 O O . ARG A 1 250 ? -15.761 4.378 17.061 1.00 98.69 250 ARG A O 1
ATOM 1974 N N . TRP A 1 251 ? -13.649 4.302 17.805 1.00 98.75 251 TRP A N 1
ATOM 1975 C CA . TRP A 1 251 ? -13.966 3.691 19.094 1.00 98.75 251 TRP A CA 1
ATOM 1976 C C . TRP A 1 251 ? -14.899 4.571 19.941 1.00 98.75 251 TRP A C 1
ATOM 1978 O O . TRP A 1 251 ? -15.896 4.074 20.468 1.00 98.75 251 TRP A O 1
ATOM 1988 N N . MET A 1 252 ? -14.619 5.878 20.011 1.00 98.75 252 MET A N 1
ATOM 1989 C CA . MET A 1 252 ? -15.456 6.861 20.706 1.00 98.75 252 MET A CA 1
ATOM 1990 C C . MET A 1 252 ? -16.862 6.934 20.104 1.00 98.75 252 MET A C 1
ATOM 1992 O O . MET A 1 252 ? -17.843 6.845 20.838 1.00 98.75 252 MET A O 1
ATOM 1996 N N . GLU A 1 253 ? -16.971 7.030 18.777 1.00 98.69 253 GLU A N 1
ATOM 1997 C CA . GLU A 1 253 ? -18.258 7.091 18.075 1.00 98.69 253 GLU A CA 1
ATOM 1998 C C . GLU A 1 253 ? -19.119 5.842 18.307 1.00 98.69 253 GLU A C 1
ATOM 2000 O O . GLU A 1 253 ? -20.332 5.952 18.508 1.00 98.69 253 GLU A O 1
ATOM 2005 N N . ILE A 1 254 ? -18.510 4.650 18.276 1.00 98.50 254 ILE A N 1
ATOM 2006 C CA . ILE A 1 254 ? -19.231 3.388 18.487 1.00 98.50 254 ILE A CA 1
ATOM 2007 C C . ILE A 1 254 ? -19.781 3.328 19.913 1.00 98.50 254 ILE A C 1
ATOM 2009 O O . ILE A 1 254 ? -20.964 3.031 20.085 1.00 98.50 254 ILE A O 1
ATOM 2013 N N . LEU A 1 255 ? -18.963 3.643 20.925 1.00 98.25 255 LEU A N 1
ATOM 2014 C CA . LEU A 1 255 ? -19.420 3.709 22.317 1.00 98.25 255 LEU A CA 1
ATOM 2015 C C . LEU A 1 255 ? -20.550 4.723 22.480 1.00 98.25 255 LEU A C 1
ATOM 2017 O O . LEU A 1 255 ? -21.609 4.395 23.016 1.00 98.25 255 LEU A O 1
ATOM 2021 N N . TRP A 1 256 ? -20.349 5.932 21.959 1.00 98.00 256 TRP A N 1
ATOM 2022 C CA . TRP A 1 256 ? -21.324 7.007 22.069 1.00 98.00 256 TRP A CA 1
ATOM 2023 C C . TRP A 1 256 ? -22.680 6.611 21.484 1.00 98.00 256 TRP A C 1
ATOM 2025 O O . TRP A 1 256 ? -23.719 6.819 22.108 1.00 98.00 256 TRP A O 1
ATOM 2035 N N . LYS A 1 257 ? -22.669 5.982 20.303 1.00 97.44 257 LYS A N 1
ATOM 2036 C CA . LYS A 1 257 ? -23.877 5.494 19.633 1.00 97.44 257 LYS A CA 1
ATOM 2037 C C . LYS A 1 257 ? -24.516 4.304 20.352 1.00 97.44 257 LYS A C 1
ATOM 2039 O O . LYS A 1 257 ? -25.741 4.200 20.345 1.00 97.44 257 LYS A O 1
ATOM 2044 N N . ARG A 1 258 ? -23.720 3.393 20.926 1.00 96.44 258 ARG A N 1
ATOM 2045 C CA . ARG A 1 258 ? -24.231 2.211 21.640 1.00 96.44 258 ARG A CA 1
ATOM 2046 C C . ARG A 1 258 ? -25.010 2.615 22.892 1.00 96.44 258 ARG A C 1
ATOM 2048 O O . ARG A 1 258 ? -26.022 1.984 23.183 1.00 96.44 258 ARG A O 1
ATOM 2055 N N . GLY A 1 259 ? -24.563 3.660 23.596 1.00 92.88 259 GLY A N 1
ATOM 2056 C CA . GLY A 1 259 ? -25.284 4.250 24.732 1.00 92.88 259 GLY A CA 1
ATOM 2057 C C . GLY A 1 259 ? -25.525 3.284 25.899 1.00 92.88 259 GLY A C 1
ATOM 2058 O O . GLY A 1 259 ? -26.494 3.442 26.637 1.00 92.88 259 GLY A O 1
ATOM 2059 N N . GLY A 1 260 ? -24.688 2.251 26.031 1.00 94.69 260 GLY A N 1
ATOM 2060 C CA . GLY A 1 260 ? -24.775 1.222 27.060 1.00 94.69 260 GLY A CA 1
ATOM 2061 C C . GLY A 1 260 ? -23.917 1.541 28.282 1.00 94.69 260 GLY A C 1
ATOM 2062 O O . GLY A 1 260 ? -23.791 2.690 28.707 1.00 94.69 260 GLY A O 1
ATOM 2063 N N . THR A 1 261 ? -23.327 0.507 28.880 1.00 95.12 261 THR A N 1
ATOM 2064 C CA . THR A 1 261 ? -22.448 0.635 30.049 1.00 95.12 261 THR A CA 1
ATOM 2065 C C . THR A 1 261 ? -21.158 -0.142 29.827 1.00 95.12 261 THR A C 1
ATOM 2067 O O . THR A 1 261 ? -21.188 -1.327 29.496 1.00 95.12 261 THR A O 1
ATOM 2070 N N . THR A 1 262 ? -20.021 0.495 30.097 1.00 93.38 262 THR A N 1
ATOM 2071 C CA . THR A 1 262 ? -18.691 -0.117 30.053 1.00 93.38 262 THR A CA 1
ATOM 2072 C C . THR A 1 262 ? -17.953 0.172 31.348 1.00 93.38 262 THR A C 1
ATOM 2074 O O . THR A 1 262 ? -17.824 1.321 31.761 1.00 93.38 262 THR A O 1
ATOM 2077 N N . LYS A 1 263 ? -17.449 -0.880 32.007 1.00 91.31 263 LYS A N 1
ATOM 2078 C CA . LYS A 1 263 ? -16.667 -0.775 33.256 1.00 91.31 263 LYS A CA 1
ATOM 2079 C C . LYS A 1 263 ? -17.352 0.082 34.338 1.00 91.31 263 LYS A C 1
ATOM 2081 O O . LYS A 1 263 ? -16.700 0.857 35.030 1.00 91.31 263 LYS A O 1
ATOM 2086 N N . GLY A 1 264 ? -18.673 -0.060 34.471 1.00 92.69 264 GLY A N 1
ATOM 2087 C CA . GLY A 1 264 ? -19.472 0.652 35.476 1.00 92.69 264 GLY A CA 1
ATOM 2088 C C . GLY A 1 264 ? -19.775 2.120 35.155 1.00 92.69 264 GLY A C 1
ATOM 2089 O O . GLY A 1 264 ? -20.323 2.809 36.009 1.00 92.69 264 GLY A O 1
ATOM 2090 N N . LYS A 1 265 ? -19.444 2.601 33.951 1.00 94.38 265 LYS A N 1
ATOM 2091 C CA . LYS A 1 265 ? -19.777 3.946 33.456 1.00 94.38 265 LYS A CA 1
ATOM 2092 C C . LYS A 1 265 ? -20.700 3.851 32.248 1.00 94.38 265 LYS A C 1
ATOM 2094 O O . LYS A 1 265 ? -20.662 2.840 31.548 1.00 94.38 265 LYS A O 1
ATOM 2099 N N . SER A 1 266 ? -21.485 4.894 31.974 1.00 97.25 266 SER A N 1
ATOM 2100 C CA . SER A 1 266 ? -22.168 4.990 30.679 1.00 97.25 266 SER A CA 1
ATOM 2101 C C . SER A 1 266 ? -21.135 4.964 29.553 1.00 97.25 266 SER A C 1
ATOM 2103 O O . SER A 1 266 ? -20.006 5.438 29.716 1.00 97.25 266 SER A O 1
ATOM 2105 N N . ASP A 1 267 ? -21.499 4.403 28.407 1.00 97.62 267 ASP A N 1
ATOM 2106 C CA . ASP A 1 267 ? -20.594 4.367 27.261 1.00 97.62 267 ASP A CA 1
ATOM 2107 C C . ASP A 1 267 ? -20.206 5.769 26.797 1.00 97.62 267 ASP A C 1
ATOM 2109 O O . ASP A 1 267 ? -19.058 5.976 26.413 1.00 97.62 267 ASP A O 1
ATOM 2113 N N . GLN A 1 268 ? -21.122 6.738 26.885 1.00 97.94 268 GLN A N 1
ATOM 2114 C CA . GLN A 1 268 ? -20.822 8.130 26.558 1.00 97.94 268 GLN A CA 1
ATOM 2115 C C . GLN A 1 268 ? -19.744 8.714 27.486 1.00 97.94 268 GLN A C 1
ATOM 2117 O O . GLN A 1 268 ? -18.778 9.306 27.002 1.00 97.94 268 GLN A O 1
ATOM 2122 N N . GLN A 1 269 ? -19.843 8.478 28.801 1.00 98.12 269 GLN A N 1
ATOM 2123 C CA . GLN A 1 269 ? -18.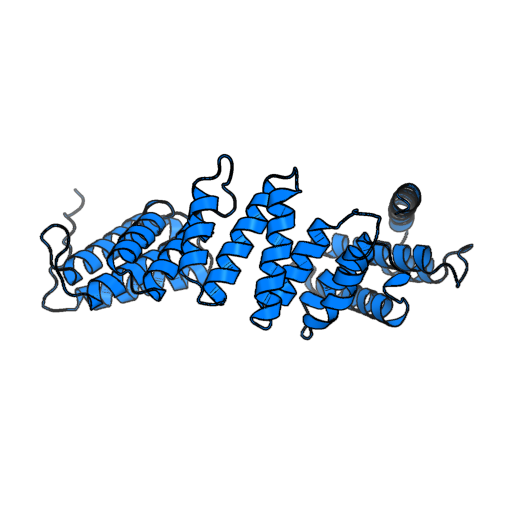808 8.895 29.753 1.00 98.12 269 GLN A CA 1
ATOM 2124 C C . GLN A 1 269 ? -17.482 8.176 29.475 1.00 98.12 269 GLN A C 1
ATOM 2126 O O . GLN A 1 269 ? -16.420 8.796 29.493 1.00 98.12 269 GLN A O 1
ATOM 2131 N N . TYR A 1 270 ? -17.527 6.872 29.185 1.00 97.62 270 TYR A N 1
ATOM 2132 C CA . TYR A 1 270 ? -16.324 6.091 28.903 1.00 97.62 270 TYR A CA 1
ATOM 2133 C C . TYR A 1 270 ? -15.629 6.523 27.600 1.00 97.62 270 TYR A C 1
ATOM 2135 O O . TYR A 1 270 ? -14.398 6.549 27.538 1.00 97.62 270 TYR A O 1
ATOM 2143 N N . ALA A 1 271 ? -16.403 6.904 26.581 1.00 98.00 271 ALA A N 1
ATOM 2144 C CA . ALA A 1 271 ? -15.899 7.450 25.326 1.00 98.00 271 ALA A CA 1
ATOM 2145 C C . ALA A 1 271 ? -15.195 8.796 25.539 1.00 98.00 271 ALA A C 1
ATOM 2147 O O . ALA A 1 271 ? -14.063 8.961 25.087 1.00 98.00 271 ALA A O 1
ATOM 2148 N N . TYR A 1 272 ? -15.832 9.724 26.264 1.00 98.38 272 TYR A N 1
ATOM 2149 C CA . TYR A 1 272 ? -15.251 11.027 26.601 1.00 98.38 272 TYR A CA 1
ATOM 2150 C C . TYR A 1 272 ? -13.916 10.881 27.343 1.00 98.38 272 TYR A C 1
ATOM 2152 O O . TYR A 1 272 ? -12.896 11.406 26.897 1.00 98.38 272 TYR A O 1
ATOM 2160 N N . GLU A 1 273 ? -13.889 10.107 28.430 1.00 97.62 273 GLU A N 1
ATOM 2161 C CA . GLU A 1 273 ? -12.668 9.903 29.217 1.00 97.62 273 GLU A CA 1
ATOM 2162 C C . GLU A 1 273 ? -11.556 9.223 28.409 1.00 97.62 273 GLU A C 1
ATOM 2164 O O . GLU A 1 273 ? -10.372 9.516 28.594 1.00 97.62 273 GLU A O 1
ATOM 2169 N N . GLY A 1 274 ? -11.925 8.308 27.506 1.00 97.50 274 GLY A N 1
ATOM 2170 C CA . GLY A 1 274 ? -10.991 7.681 26.579 1.00 97.50 274 GLY A CA 1
ATOM 2171 C C . GLY A 1 274 ? -10.363 8.694 25.625 1.00 97.50 274 GLY A C 1
ATOM 2172 O O . GLY A 1 274 ? -9.134 8.740 25.530 1.00 97.50 274 GLY A O 1
ATOM 2173 N N . GLY A 1 275 ? -11.183 9.535 24.985 1.00 98.06 275 GLY A N 1
ATOM 2174 C CA . GLY A 1 275 ? -10.727 10.626 24.118 1.00 98.06 275 GLY A CA 1
ATOM 2175 C C . GLY A 1 275 ? -9.791 11.581 24.851 1.00 98.06 275 GLY A C 1
ATOM 2176 O O . GLY A 1 275 ? -8.653 11.783 24.426 1.00 98.06 275 GLY A O 1
ATOM 2177 N N . TYR A 1 276 ? -10.204 12.051 26.030 1.00 98.00 276 TYR A N 1
ATOM 2178 C CA . TYR A 1 276 ? -9.392 12.907 26.894 1.00 98.00 276 TYR A CA 1
ATOM 2179 C C . TYR A 1 276 ? -8.020 12.288 27.202 1.00 98.00 276 TYR A C 1
ATOM 2181 O O . TYR A 1 276 ? -6.970 12.901 26.982 1.00 98.00 276 TYR A O 1
ATOM 2189 N N . LYS A 1 277 ? -8.007 11.026 27.653 1.00 96.94 277 LYS A N 1
ATOM 2190 C CA . LYS A 1 277 ? -6.769 10.296 27.950 1.00 96.94 277 LYS A CA 1
ATOM 2191 C C . LYS A 1 277 ? -5.870 10.188 26.720 1.00 96.94 277 LYS A C 1
ATOM 2193 O O . LYS A 1 277 ? -4.660 10.379 26.835 1.00 96.94 277 LYS A O 1
ATOM 2198 N N . TYR A 1 278 ? -6.433 9.871 25.560 1.00 98.06 278 TYR A N 1
ATOM 2199 C CA . TYR A 1 278 ? -5.666 9.749 24.326 1.00 98.06 278 TYR A CA 1
ATOM 2200 C C . TYR A 1 278 ? -4.997 11.060 23.932 1.00 98.06 278 TYR A C 1
ATOM 2202 O O . TYR A 1 278 ? -3.793 11.056 23.666 1.00 98.06 278 TYR A O 1
ATOM 2210 N N . LEU A 1 279 ? -5.731 12.174 23.959 1.00 97.62 279 LEU A N 1
ATOM 2211 C CA . LEU A 1 279 ? -5.196 13.500 23.639 1.00 97.62 279 LEU A CA 1
ATOM 2212 C C . LEU A 1 279 ? -4.026 13.858 24.563 1.00 97.62 279 LEU A C 1
ATOM 2214 O O . LEU A 1 279 ? -2.962 14.261 24.090 1.00 97.62 279 LEU A O 1
ATOM 2218 N N . LYS A 1 280 ? -4.168 13.598 25.870 1.00 95.81 280 LYS A N 1
ATOM 2219 C CA . LYS A 1 280 ? -3.087 13.786 26.847 1.00 95.81 280 LYS A CA 1
ATOM 2220 C C . LYS A 1 280 ? -1.852 12.951 26.497 1.00 95.81 280 LYS A C 1
ATOM 2222 O O . LYS A 1 280 ? -0.746 13.489 26.399 1.00 95.81 280 LYS A O 1
ATOM 2227 N N . MET A 1 281 ? -2.036 11.651 26.258 1.00 96.06 281 MET A N 1
ATOM 2228 C CA . MET A 1 281 ? -0.940 10.709 25.984 1.00 96.06 281 MET A CA 1
ATOM 2229 C C . MET A 1 281 ? -0.236 10.953 24.642 1.00 96.06 281 MET A C 1
ATOM 2231 O O . MET A 1 281 ? 0.938 10.618 24.499 1.00 96.06 281 MET A O 1
ATOM 2235 N N . THR A 1 282 ? -0.922 11.545 23.665 1.00 97.00 282 THR A N 1
ATOM 2236 C CA . THR A 1 282 ? -0.390 11.776 22.309 1.00 97.00 282 THR A CA 1
ATOM 2237 C C . THR A 1 282 ? 0.037 13.221 22.043 1.00 97.00 282 THR A C 1
ATOM 2239 O O . THR A 1 282 ? 0.587 13.510 20.981 1.00 97.00 282 THR A O 1
ATOM 2242 N N . SER A 1 283 ? -0.103 14.113 23.028 1.00 95.06 283 SER A N 1
ATOM 2243 C CA . SER A 1 283 ? 0.253 15.540 22.945 1.00 95.06 283 SER A CA 1
ATOM 2244 C C . SER A 1 283 ? 1.692 15.825 22.489 1.00 95.06 283 SER A C 1
ATOM 2246 O O . SER A 1 283 ? 1.950 16.830 21.830 1.00 95.06 283 SER A O 1
ATOM 2248 N N . GLN A 1 284 ? 2.655 14.954 22.806 1.00 94.19 284 GLN A N 1
ATOM 2249 C CA . GLN A 1 284 ? 4.039 15.098 22.331 1.00 94.19 284 GLN A CA 1
ATOM 2250 C C . GLN A 1 284 ? 4.252 14.479 20.948 1.00 94.19 284 GLN A C 1
ATOM 2252 O O . GLN A 1 284 ? 5.049 14.993 20.166 1.00 94.19 284 GLN A O 1
ATOM 2257 N N . ALA A 1 285 ? 3.539 13.394 20.634 1.00 93.12 285 ALA A N 1
ATOM 2258 C CA . ALA A 1 285 ? 3.626 12.736 19.335 1.00 93.12 285 ALA A CA 1
ATOM 2259 C C . ALA A 1 285 ? 3.078 13.644 18.224 1.00 93.12 285 ALA A C 1
ATOM 2261 O O . ALA A 1 285 ? 3.729 13.809 17.194 1.00 93.12 285 ALA A O 1
ATOM 2262 N N . VAL A 1 286 ? 1.950 14.324 18.469 1.00 95.38 286 VAL A N 1
ATOM 2263 C CA . VAL A 1 286 ? 1.319 15.218 17.482 1.00 95.38 286 VAL A CA 1
ATOM 2264 C C . VAL A 1 286 ? 2.190 16.429 17.117 1.00 95.38 286 VAL A C 1
ATOM 2266 O O . VAL A 1 286 ? 2.127 16.912 15.992 1.00 95.38 286 VAL A O 1
ATOM 2269 N N . LYS A 1 287 ? 3.088 16.886 18.004 1.00 94.50 287 LYS A N 1
ATOM 2270 C CA . LYS A 1 287 ? 4.023 17.992 17.701 1.00 94.50 287 LYS A CA 1
ATOM 2271 C C . LYS A 1 287 ? 4.995 17.677 16.564 1.00 94.50 287 LYS A C 1
ATOM 2273 O O . LYS A 1 287 ? 5.530 18.599 15.959 1.00 94.50 287 LYS A O 1
ATOM 2278 N N . LYS A 1 288 ? 5.260 16.392 16.317 1.00 92.81 288 LYS A N 1
ATOM 2279 C CA . LYS A 1 288 ? 6.151 15.905 15.253 1.00 92.81 288 LYS A CA 1
ATOM 2280 C C . LYS A 1 288 ? 5.380 15.301 14.077 1.00 92.81 288 LYS A C 1
ATOM 2282 O O . LYS A 1 288 ? 6.000 14.748 13.175 1.00 92.81 288 LYS A O 1
ATOM 2287 N N . ALA A 1 289 ? 4.052 15.343 14.125 1.00 93.50 289 ALA A N 1
ATOM 2288 C CA . ALA A 1 289 ? 3.201 14.732 13.124 1.00 93.50 289 ALA A CA 1
ATOM 2289 C C . ALA A 1 289 ? 3.160 15.571 11.842 1.00 93.50 289 ALA A C 1
ATOM 2291 O O . ALA A 1 289 ? 3.377 16.785 11.855 1.00 93.50 289 ALA A O 1
ATOM 2292 N N . THR A 1 290 ? 2.855 14.911 10.730 1.00 95.56 290 THR A N 1
ATOM 2293 C CA . THR A 1 290 ? 2.536 15.602 9.474 1.00 95.56 290 THR A CA 1
ATOM 2294 C C . THR A 1 290 ? 1.243 16.413 9.610 1.00 95.56 290 THR A C 1
ATOM 2296 O O . THR A 1 290 ? 0.435 16.157 10.504 1.00 95.56 290 THR A O 1
ATOM 2299 N N . THR A 1 291 ? 1.000 17.362 8.700 1.00 96.19 291 THR A N 1
ATOM 2300 C CA . THR A 1 291 ? -0.257 18.133 8.671 1.00 96.19 291 THR A CA 1
ATOM 2301 C C . THR A 1 291 ? -1.483 17.217 8.664 1.00 96.19 291 THR A C 1
ATOM 2303 O O . THR A 1 291 ? -2.354 17.370 9.512 1.00 96.19 291 THR A O 1
ATOM 2306 N N . ASN A 1 292 ? -1.496 16.198 7.799 1.00 96.38 292 ASN A N 1
ATOM 2307 C CA . ASN A 1 292 ? -2.608 15.246 7.701 1.00 96.38 292 ASN A CA 1
ATOM 2308 C C . ASN A 1 292 ? -2.815 14.451 9.000 1.00 96.38 292 ASN A C 1
ATOM 2310 O O . ASN A 1 292 ? -3.940 14.186 9.408 1.00 96.38 292 ASN A O 1
ATOM 2314 N N . GLU A 1 293 ? -1.736 14.040 9.666 1.00 96.88 293 GLU A N 1
ATOM 2315 C CA . GLU A 1 293 ? -1.843 13.338 10.948 1.00 96.88 293 GLU A CA 1
ATOM 2316 C C . GLU A 1 293 ? -2.350 14.253 12.062 1.00 96.88 293 GLU A C 1
ATOM 2318 O O . GLU A 1 293 ? -3.133 13.816 12.906 1.00 96.88 293 GLU A O 1
ATOM 2323 N N . LYS A 1 294 ? -1.933 15.523 12.059 1.00 97.25 294 LYS A N 1
ATOM 2324 C CA . LYS A 1 294 ? -2.457 16.520 12.987 1.00 97.25 294 LYS A CA 1
ATOM 2325 C C . LYS A 1 294 ? -3.954 16.734 12.772 1.00 97.25 294 LYS A C 1
ATOM 2327 O O . LYS A 1 294 ? -4.684 16.706 13.751 1.00 97.25 294 LYS A O 1
ATOM 2332 N N . GLU A 1 295 ? -4.418 16.839 11.529 1.00 98.06 295 GLU A N 1
ATOM 2333 C CA . GLU A 1 295 ? -5.852 16.930 11.218 1.00 98.06 295 GLU A CA 1
ATOM 2334 C C . GLU A 1 295 ? -6.631 15.733 11.788 1.00 98.06 295 GLU A C 1
ATOM 2336 O O . GLU A 1 295 ? -7.646 15.916 12.454 1.00 98.06 295 GLU A O 1
ATOM 2341 N N . MET A 1 296 ? -6.116 14.504 11.638 1.00 98.19 296 MET A N 1
ATOM 2342 C CA . MET A 1 296 ? -6.740 13.312 12.236 1.00 98.19 296 MET A CA 1
ATOM 2343 C C . MET A 1 296 ? -6.785 13.368 13.770 1.00 98.19 296 MET A C 1
ATOM 2345 O O . MET A 1 296 ? -7.720 12.858 14.384 1.00 98.19 296 MET A O 1
ATOM 2349 N N . TRP A 1 297 ? -5.756 13.929 14.410 1.00 98.31 297 TRP A N 1
ATOM 2350 C CA . TRP A 1 297 ? -5.733 14.138 15.859 1.00 98.31 297 TRP A CA 1
ATOM 2351 C C . TRP A 1 297 ? -6.720 15.230 16.293 1.00 98.31 297 TRP A C 1
ATOM 2353 O O . TRP A 1 297 ? -7.445 15.035 17.268 1.00 98.31 297 TRP A O 1
ATOM 2363 N N . ASP A 1 298 ? -6.806 16.324 15.536 1.00 98.38 298 ASP A N 1
ATOM 2364 C CA . ASP A 1 298 ? -7.730 17.433 15.777 1.00 98.38 298 ASP A CA 1
ATOM 2365 C C . ASP A 1 298 ? -9.197 16.967 15.678 1.00 98.38 298 ASP A C 1
ATOM 2367 O O . ASP A 1 298 ? -10.040 17.429 16.442 1.00 98.38 298 ASP A O 1
ATOM 2371 N N . GLU A 1 299 ? -9.516 15.981 14.830 1.00 98.56 299 GLU A N 1
ATOM 2372 C CA . GLU A 1 299 ? -10.848 15.356 14.815 1.00 98.56 299 GLU A CA 1
ATOM 2373 C C . GLU A 1 299 ? -11.197 14.658 16.143 1.00 98.56 299 GLU A C 1
ATOM 2375 O O . GLU A 1 299 ? -12.340 14.725 16.597 1.00 98.56 299 GLU A O 1
ATOM 2380 N N . VAL A 1 300 ? -10.228 13.997 16.791 1.00 98.69 300 VAL A N 1
ATOM 2381 C CA . VAL A 1 300 ? -10.426 13.390 18.122 1.00 98.69 300 VAL A CA 1
ATOM 2382 C C . VAL A 1 30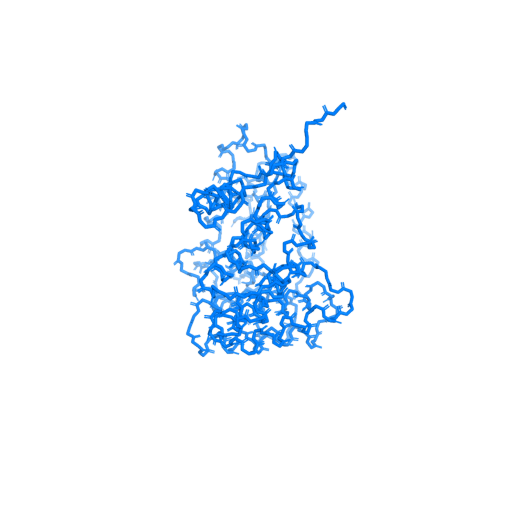0 ? -10.574 14.476 19.187 1.00 98.69 300 VAL A C 1
ATOM 2384 O O . VAL A 1 300 ? -11.393 14.335 20.098 1.00 98.69 300 VAL A O 1
ATOM 2387 N N . PHE A 1 301 ? -9.809 15.564 19.065 1.00 98.50 301 PHE A N 1
ATOM 2388 C CA . PHE A 1 301 ? -9.905 16.727 19.945 1.00 98.50 301 PHE A CA 1
ATOM 2389 C C . PHE A 1 301 ? -11.307 17.342 19.892 1.00 98.50 301 PHE A C 1
ATOM 2391 O O . PHE A 1 301 ? -11.990 17.394 20.914 1.00 98.50 301 PHE A O 1
ATOM 2398 N N . GLN A 1 302 ? -11.784 17.680 18.693 1.00 98.56 302 GLN A N 1
ATOM 2399 C CA . GLN A 1 302 ? -13.120 18.238 18.473 1.00 98.56 302 GLN A CA 1
ATOM 2400 C C . GLN A 1 302 ? -14.225 17.301 18.969 1.00 98.56 302 GLN A C 1
ATOM 2402 O O . GLN A 1 302 ? -15.191 17.747 19.591 1.00 98.56 302 GLN A O 1
ATOM 2407 N N . LEU A 1 303 ? -14.085 15.992 18.730 1.00 98.50 303 LEU A N 1
ATOM 2408 C CA . LEU A 1 303 ? -15.051 15.012 19.219 1.00 98.50 303 LEU A CA 1
ATOM 2409 C C . LEU A 1 303 ? -15.088 14.988 20.752 1.00 98.50 303 LEU A C 1
ATOM 2411 O O . LEU A 1 303 ? -16.168 14.999 21.339 1.00 98.50 303 LEU A O 1
ATOM 2415 N N . THR A 1 304 ? -13.922 15.022 21.399 1.00 98.44 304 THR A N 1
ATOM 2416 C CA . THR A 1 304 ? -13.806 15.045 22.863 1.00 98.44 304 THR A CA 1
ATOM 2417 C C . THR A 1 304 ? -14.425 16.313 23.455 1.00 98.44 304 THR A C 1
ATOM 2419 O O . THR A 1 304 ? -15.206 16.205 24.398 1.00 98.44 304 THR A O 1
ATOM 2422 N N . GLU A 1 305 ? -14.160 17.491 22.878 1.00 98.06 305 GLU A N 1
ATOM 2423 C CA . GLU A 1 305 ? -14.788 18.753 23.307 1.00 98.06 305 GLU A CA 1
ATOM 2424 C C . GLU A 1 305 ? -16.313 18.710 23.155 1.00 98.06 305 GLU A C 1
ATOM 2426 O O . GLU A 1 305 ? -17.049 19.116 24.056 1.00 98.06 305 GLU A O 1
ATOM 2431 N N . SER A 1 306 ? -16.803 18.168 22.035 1.00 97.94 306 SER A N 1
ATOM 2432 C CA . SER A 1 306 ? -18.243 18.040 21.793 1.00 97.94 306 SER A CA 1
ATOM 2433 C C . SER A 1 306 ? -18.928 17.122 22.810 1.00 97.94 306 SER A C 1
ATOM 2435 O O . SER A 1 306 ? -20.057 17.386 23.223 1.00 97.94 306 SER A O 1
ATOM 2437 N N . TYR A 1 307 ? -18.239 16.061 23.240 1.00 97.75 307 TYR A N 1
ATOM 2438 C CA . TYR A 1 307 ? -18.743 15.126 24.240 1.00 97.75 307 TYR A CA 1
ATOM 2439 C C . TYR A 1 307 ? -18.725 15.752 25.632 1.00 97.75 307 TYR A C 1
ATOM 2441 O O . TYR A 1 307 ? -19.702 15.621 26.362 1.00 97.75 307 TYR A O 1
ATOM 2449 N N . GLU A 1 308 ? -17.673 16.495 25.977 1.00 96.81 308 GLU A N 1
ATOM 2450 C CA . GLU A 1 308 ? -17.583 17.217 27.249 1.00 96.81 308 GLU A CA 1
ATOM 2451 C C . GLU A 1 308 ? -18.696 18.260 27.433 1.00 96.81 308 GLU A C 1
ATOM 2453 O O . GLU A 1 308 ? -19.146 18.513 28.549 1.00 96.81 308 GLU A O 1
ATOM 2458 N N . ALA A 1 309 ? -19.140 18.885 26.341 1.00 95.88 309 ALA A N 1
ATOM 2459 C CA . ALA A 1 309 ? -20.204 19.884 26.367 1.00 95.88 309 ALA A CA 1
ATOM 2460 C C . ALA A 1 309 ? -21.599 19.294 26.658 1.00 95.88 309 ALA A C 1
ATOM 2462 O O . ALA A 1 309 ? -22.547 20.049 26.888 1.00 95.88 309 ALA A O 1
ATOM 2463 N N . ASN A 1 310 ? -21.753 17.966 26.639 1.00 94.94 310 ASN A N 1
ATOM 2464 C CA . ASN A 1 310 ? -23.013 17.308 26.957 1.00 94.94 310 ASN A CA 1
ATOM 2465 C C . ASN A 1 310 ? -23.283 17.346 28.474 1.00 94.94 310 ASN A C 1
ATOM 2467 O O . ASN A 1 310 ? -22.419 17.003 29.276 1.00 94.94 310 ASN A O 1
ATOM 2471 N N . SER A 1 311 ? -24.501 17.733 28.871 1.00 92.94 311 SER A N 1
ATOM 2472 C CA . SER A 1 311 ? -24.893 17.897 30.280 1.00 92.94 311 SER A CA 1
ATOM 2473 C C . SER A 1 311 ? -24.796 16.625 31.120 1.00 92.94 311 SER A C 1
ATOM 2475 O O . SER A 1 311 ? -24.661 16.717 32.338 1.00 92.94 311 SER A O 1
ATOM 2477 N N . ASP A 1 312 ? -24.873 15.457 30.483 1.00 92.50 312 ASP A N 1
ATOM 2478 C CA . ASP A 1 312 ? -24.846 14.156 31.155 1.00 92.50 312 ASP A CA 1
ATOM 2479 C C . ASP A 1 312 ? -23.413 13.639 31.373 1.00 92.50 312 ASP A C 1
ATOM 2481 O O . ASP A 1 312 ? -23.218 12.552 31.922 1.00 92.50 312 ASP A O 1
ATOM 2485 N N . ILE A 1 313 ? -22.404 14.404 30.940 1.00 96.12 313 ILE A N 1
ATOM 2486 C CA . ILE A 1 313 ? -20.989 14.044 31.017 1.00 96.12 313 ILE A CA 1
ATOM 2487 C C . ILE A 1 313 ? -20.312 14.789 32.162 1.00 96.12 313 ILE A C 1
ATOM 2489 O O . ILE A 1 313 ? -20.310 16.017 32.247 1.00 96.12 313 ILE A O 1
ATOM 2493 N N . ALA A 1 314 ? -19.688 14.019 33.050 1.00 94.94 314 ALA A N 1
ATOM 2494 C CA . ALA A 1 314 ? -18.858 14.556 34.113 1.00 94.94 314 ALA A CA 1
ATOM 2495 C C . ALA A 1 314 ? -17.471 14.891 33.553 1.00 94.94 314 ALA A C 1
ATOM 2497 O O . ALA A 1 314 ? -16.733 13.998 33.124 1.00 94.94 314 ALA A O 1
ATOM 2498 N N . LYS A 1 315 ? 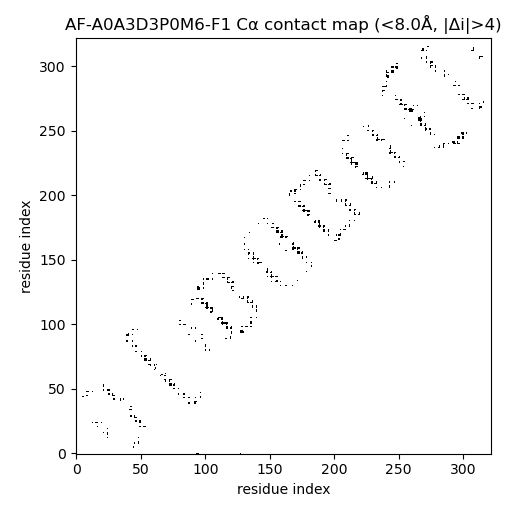-17.122 16.181 33.581 1.00 93.38 315 LYS A N 1
ATOM 2499 C CA . LYS A 1 315 ? -15.826 16.691 33.121 1.00 93.38 315 LYS A CA 1
ATOM 2500 C C . LYS A 1 315 ? -14.669 16.088 33.913 1.00 93.38 315 LYS A C 1
ATOM 2502 O O . LYS A 1 315 ? -14.760 15.925 35.132 1.00 93.38 315 LYS A O 1
ATOM 2507 N N . VAL A 1 316 ? -13.559 15.815 33.231 1.00 91.00 316 VAL A N 1
ATOM 2508 C CA . VAL A 1 316 ? -12.307 15.455 33.903 1.00 91.00 316 VAL A CA 1
ATOM 2509 C C . VAL A 1 316 ? -11.744 16.704 34.582 1.00 91.00 316 VAL A C 1
ATOM 2511 O O . VAL A 1 316 ? -11.486 17.709 33.927 1.00 91.00 316 VAL A O 1
ATOM 2514 N N . VAL A 1 317 ? -11.552 16.637 35.900 1.00 84.56 317 VAL A N 1
ATOM 2515 C CA . VAL A 1 317 ? -10.857 17.670 36.678 1.00 84.56 317 VAL A CA 1
ATOM 2516 C C . VAL A 1 317 ? -9.442 17.171 36.935 1.00 84.56 317 VAL A C 1
ATOM 2518 O O . VAL A 1 317 ? -9.263 16.148 37.599 1.00 84.56 317 VAL A O 1
ATOM 2521 N N . GLU A 1 318 ? -8.440 17.852 36.382 1.00 75.56 318 GLU A N 1
ATOM 2522 C CA . GLU A 1 318 ? -7.045 17.555 36.710 1.00 75.56 318 GLU A CA 1
ATOM 2523 C C . GLU A 1 318 ? -6.714 18.143 38.090 1.00 75.56 318 GLU A C 1
ATOM 2525 O O . GLU A 1 318 ? -7.107 19.278 38.368 1.00 75.56 318 GLU A O 1
ATOM 2530 N N . PRO A 1 319 ? -6.039 17.395 38.982 1.00 62.88 319 PRO A N 1
ATOM 2531 C CA . PRO A 1 319 ? -5.509 17.983 40.205 1.00 62.88 319 PRO A CA 1
ATOM 2532 C C . PRO A 1 319 ? -4.485 19.063 39.834 1.00 62.88 319 PRO A C 1
ATOM 2534 O O . PRO A 1 319 ? -3.698 18.855 38.910 1.00 62.88 319 PRO A O 1
ATOM 2537 N N . GLU A 1 320 ? -4.514 20.204 40.532 1.00 46.09 320 GLU A N 1
ATOM 2538 C CA . GLU A 1 320 ? -3.492 21.245 40.378 1.00 46.09 320 GLU A CA 1
ATOM 2539 C C . GLU A 1 320 ? -2.110 20.604 40.573 1.00 46.09 320 GLU A C 1
ATOM 2541 O O . GLU A 1 320 ? -1.887 19.888 41.550 1.00 46.09 320 GLU A O 1
ATOM 2546 N N . GLU A 1 321 ? -1.220 20.783 39.594 1.00 49.81 321 GLU A N 1
ATOM 2547 C CA . GLU A 1 321 ? 0.164 20.322 39.694 1.00 49.81 321 GLU A CA 1
ATOM 2548 C C . GLU A 1 321 ? 0.841 21.088 40.847 1.00 49.81 321 GLU A C 1
ATOM 2550 O O . GLU A 1 321 ? 1.030 22.301 40.746 1.00 49.81 321 GLU A O 1
ATOM 2555 N N . GLU A 1 322 ? 1.138 20.390 41.952 1.00 34.44 322 GLU A N 1
ATOM 2556 C CA . GLU A 1 322 ? 1.976 20.889 43.062 1.00 34.44 322 GLU A CA 1
ATOM 2557 C C . GLU A 1 322 ? 3.444 21.071 42.647 1.00 34.44 322 GLU A C 1
ATOM 2559 O O . GLU A 1 322 ? 3.993 20.178 41.953 1.00 34.44 322 GLU A O 1
#

Radius of gyration: 25.86 Å; Cα contacts (8 Å, |Δi|>4): 385; chains: 1; bounding box: 57×44×79 Å

Nearest PDB structures (foldseek):
  8fgw-assembly1_D  TM=4.982E-01  e=8.211E-04  Homo sapiens
  2xev-assembly1_A  TM=8.600E-01  e=1.052E-01  Xanthomonas campestris
  8dtg-assembly1_A  TM=4.849E-01  e=4.198E-03  Arabidopsis thaliana
  9hmf-assembly1_K  TM=4.276E-01  e=1.355E-02  Campylobacter jejuni
  5dbk-assembly1_B  TM=4.271E-01  e=6.370E-02  Bacillus thuringiensis Bt407

Mean predicted aligned error: 5.12 Å